Protein AF-A0A9E4R0N5-F1 (afdb_monomer)

Foldseek 3Di:
DDDDDDDDDDDDDDDDDDDDPDDDDDDDDDDDDDDDDDDDDDDDDPPPPPPPPPPPDQDQFNDADPNDTDGPCVCVPPVNVVCVVCCVVCVVVQVVQFDFDDDPRDTQDGRHHPVCVVVSCVVPPPCVPDDDDDDPDPVVDDPVRCCQCDPPPVHHDDDDDDPVNVVVVVVVCCQCVPPDPVSNVVVCVVCVVVCPDDDD

Sequence (200 aa):
PERPAVPEAGEPESEVEQASLFGGEEADASPESTEEGVEGEAESEEEIEVEEVEPVVLPDRTHEIDGYTLTREIYQNPAIMRLRTIYPTIRQVVEAGTLTVTKGGNVIATDVPWSDLPETLDNNSDRSGVNVQRYKGLGEMNADDLYDTTMDPDQRIMLRVTAEDAMAADDIFRTLMGDDVEPRRNFIRANALEVKNLDV

Radius of gyration: 32.59 Å; Cα contacts (8 Å, |Δi|>4): 79; chains: 1; bounding box: 94×64×59 Å

pLDDT: mean 72.49, std 22.33, range [28.72, 97.12]

Mean predicted aligned error: 18.68 Å

Secondary structure (DSSP, 8-state):
-PPPPPP-PPPPP----------------------------------------------SEEEEETTEEEEGGGGGSHHHHHHHHHHHHHHHHHHT-EEEEEETTEEEEEEEETTTHHHHHHHTSTTTT------SSGGGS-HHHHIIIII-TTT--PPPPPHHHHHHHHHHHHHHHSS-HHHHHHHHHHHTTT------

Structure (mmCIF, N/CA/C/O backbone):
data_AF-A0A9E4R0N5-F1
#
_entry.id   AF-A0A9E4R0N5-F1
#
loop_
_atom_site.group_PDB
_atom_site.id
_atom_site.type_symbol
_atom_site.label_atom_id
_atom_site.label_alt_id
_atom_site.label_comp_id
_atom_site.label_asym_id
_atom_site.label_entity_id
_atom_site.label_seq_id
_atom_site.pdbx_PDB_ins_code
_atom_site.Cartn_x
_atom_site.Cartn_y
_atom_site.Cartn_z
_atom_site.occupancy
_atom_site.B_iso_or_equiv
_atom_site.auth_seq_id
_atom_site.auth_comp_id
_atom_site.auth_asym_id
_atom_site.auth_atom_id
_atom_site.pdbx_PDB_model_num
ATOM 1 N N . PRO A 1 1 ? 32.926 -34.480 -17.536 1.00 47.47 1 PRO A N 1
ATOM 2 C CA . PRO A 1 1 ? 31.779 -35.057 -16.797 1.00 47.47 1 PRO A CA 1
ATOM 3 C C . PRO A 1 1 ? 30.531 -34.835 -17.648 1.00 47.47 1 PRO A C 1
ATOM 5 O O . PRO A 1 1 ? 30.193 -33.692 -17.943 1.00 47.47 1 PRO A O 1
ATOM 8 N N . GLU A 1 2 ? 29.986 -35.925 -1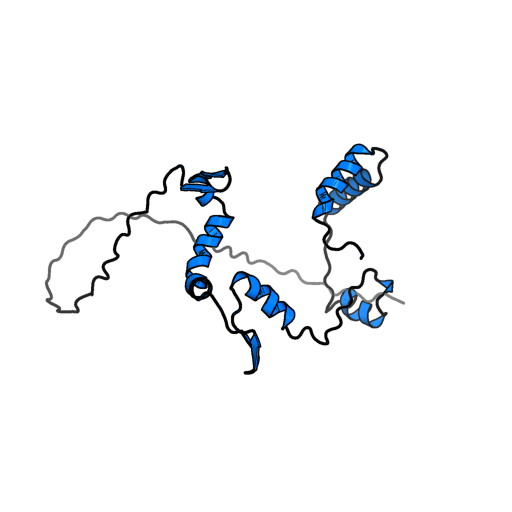8.177 1.00 45.94 2 GLU A N 1
ATOM 9 C CA . GLU A 1 2 ? 28.884 -35.941 -19.141 1.00 45.94 2 GLU A CA 1
ATOM 10 C C . GLU A 1 2 ? 27.588 -35.407 -18.508 1.00 45.94 2 GLU A C 1
ATOM 12 O O . GLU A 1 2 ? 27.301 -35.673 -17.341 1.00 45.94 2 GLU A O 1
ATOM 17 N N . ARG A 1 3 ? 26.820 -34.616 -19.269 1.00 48.31 3 ARG A N 1
ATOM 18 C CA . ARG A 1 3 ? 25.465 -34.190 -18.884 1.00 48.31 3 ARG A CA 1
ATOM 19 C C . ARG A 1 3 ? 24.544 -35.420 -18.870 1.00 48.31 3 ARG A C 1
ATOM 21 O O . ARG A 1 3 ? 24.568 -36.159 -19.854 1.00 48.31 3 ARG A O 1
ATOM 28 N N . PRO A 1 4 ? 23.708 -35.630 -17.840 1.00 56.34 4 PRO A N 1
ATOM 29 C CA . PRO A 1 4 ? 22.698 -36.678 -17.889 1.00 56.34 4 PRO A CA 1
ATOM 30 C C . PRO A 1 4 ? 21.593 -36.321 -18.897 1.00 56.34 4 PRO A C 1
ATOM 32 O O . PRO A 1 4 ? 21.272 -35.148 -19.103 1.00 56.34 4 PRO A O 1
ATOM 35 N N . ALA A 1 5 ? 21.055 -37.356 -19.543 1.00 50.50 5 ALA A N 1
ATOM 36 C CA . ALA A 1 5 ? 20.020 -37.277 -20.567 1.00 50.50 5 ALA A CA 1
ATOM 37 C C . ALA A 1 5 ? 18.679 -36.777 -20.004 1.00 50.50 5 ALA A C 1
ATOM 39 O O . ALA A 1 5 ? 18.280 -37.140 -18.898 1.00 50.50 5 ALA A O 1
ATOM 40 N N . VAL A 1 6 ? 17.985 -35.958 -20.795 1.00 55.25 6 VAL A N 1
ATOM 41 C CA . VAL A 1 6 ? 16.612 -35.503 -20.538 1.00 55.25 6 VAL A CA 1
ATOM 42 C C . VAL A 1 6 ? 15.651 -36.648 -20.888 1.00 55.25 6 VAL A C 1
ATOM 44 O O . VAL A 1 6 ? 15.811 -37.222 -21.967 1.00 55.25 6 VAL A O 1
ATOM 47 N N . PRO A 1 7 ? 14.671 -37.006 -20.037 1.00 46.44 7 PRO A N 1
ATOM 48 C CA . PRO A 1 7 ? 13.634 -37.951 -20.423 1.00 46.44 7 PRO A CA 1
ATOM 49 C C . PRO A 1 7 ? 12.642 -37.285 -21.387 1.00 46.44 7 PRO A C 1
ATOM 51 O O . PRO A 1 7 ? 12.206 -36.154 -21.179 1.00 46.44 7 PRO A O 1
ATOM 54 N N . GLU A 1 8 ? 12.320 -38.007 -22.453 1.00 46.75 8 GLU A N 1
ATOM 55 C CA . GLU A 1 8 ? 11.358 -37.652 -23.494 1.00 46.75 8 GLU A CA 1
ATOM 56 C C . GLU A 1 8 ? 9.947 -37.566 -22.881 1.00 46.75 8 GLU A C 1
ATOM 58 O O . GLU A 1 8 ? 9.421 -38.553 -22.365 1.00 46.75 8 GLU A O 1
ATOM 63 N N . ALA A 1 9 ? 9.360 -36.367 -22.865 1.00 45.97 9 ALA A N 1
ATOM 64 C CA . ALA A 1 9 ? 7.991 -36.154 -22.408 1.00 45.97 9 ALA A CA 1
ATOM 65 C C . ALA A 1 9 ? 7.027 -36.478 -23.557 1.00 45.97 9 ALA A C 1
ATOM 67 O O . ALA A 1 9 ? 7.081 -35.841 -24.608 1.00 45.97 9 ALA A O 1
ATOM 68 N N . GLY A 1 10 ? 6.175 -37.483 -23.346 1.00 39.38 10 GLY A N 1
ATOM 69 C CA . GLY A 1 10 ? 5.110 -37.861 -24.268 1.00 39.38 10 GLY A CA 1
ATOM 70 C C . GLY A 1 10 ? 4.065 -36.757 -24.429 1.00 39.38 10 GLY A C 1
ATOM 71 O O . GLY A 1 10 ? 3.748 -36.031 -23.486 1.00 39.38 10 GLY A O 1
ATOM 72 N N . GLU A 1 11 ? 3.548 -36.645 -25.647 1.00 47.78 11 GLU A N 1
ATOM 73 C CA . GLU A 1 11 ? 2.439 -35.771 -26.022 1.00 47.78 11 GLU A CA 1
ATOM 74 C C . GLU A 1 11 ? 1.161 -36.138 -25.243 1.00 47.78 11 GLU A C 1
ATOM 76 O O . GLU A 1 11 ? 0.824 -37.322 -25.161 1.00 47.78 11 GLU A O 1
ATOM 81 N N . PRO A 1 12 ? 0.402 -35.162 -24.715 1.00 42.09 12 PRO A N 1
ATOM 82 C CA . PRO A 1 12 ? -0.998 -35.383 -24.389 1.00 42.09 12 PRO A CA 1
ATOM 83 C C . PRO A 1 12 ? -1.900 -34.896 -25.532 1.00 42.09 12 PRO A C 1
ATOM 85 O O . PRO A 1 12 ? -1.935 -33.708 -25.863 1.00 42.09 12 PRO A O 1
ATOM 88 N N . GLU A 1 13 ? -2.648 -35.833 -26.116 1.00 36.06 13 GLU A N 1
ATOM 89 C CA . GLU A 1 13 ? -3.790 -35.551 -26.984 1.00 36.06 13 GLU A CA 1
ATOM 90 C C . GLU A 1 13 ? -4.977 -34.973 -26.185 1.00 36.06 13 GLU A C 1
ATOM 92 O O . GLU A 1 13 ? -5.250 -35.377 -25.057 1.00 36.06 13 GLU A O 1
ATOM 97 N N . SER A 1 14 ? -5.631 -33.999 -26.826 1.00 36.53 14 SER A N 1
ATOM 98 C CA . SER A 1 14 ? -7.010 -33.488 -26.720 1.00 36.53 14 SER A CA 1
ATOM 99 C C . SER A 1 14 ? -7.878 -33.778 -25.486 1.00 36.53 14 SER A C 1
ATOM 101 O O . SER A 1 14 ? -8.218 -34.923 -25.227 1.00 36.53 14 SER A O 1
ATOM 103 N N . GLU A 1 15 ? -8.470 -32.712 -24.932 1.00 32.78 15 GLU A N 1
ATOM 104 C CA . GLU A 1 15 ? -9.935 -32.546 -24.872 1.00 32.78 15 GLU A CA 1
ATOM 105 C C . GLU A 1 15 ? -10.286 -31.083 -24.538 1.00 32.78 15 GLU 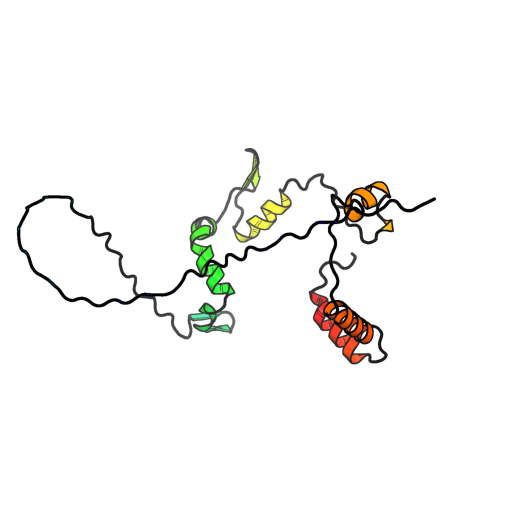A C 1
ATOM 107 O O . GLU A 1 15 ? -9.775 -30.494 -23.588 1.00 32.78 15 GLU A O 1
ATOM 112 N N . VAL A 1 16 ? -11.115 -30.465 -25.383 1.00 36.00 16 VAL A N 1
ATOM 113 C CA . VAL A 1 16 ? -11.612 -29.092 -25.229 1.00 36.00 16 VAL A CA 1
ATOM 114 C C . VAL A 1 16 ? -13.095 -29.197 -24.901 1.00 36.00 16 VAL A C 1
ATOM 116 O O . VAL A 1 16 ? -13.902 -29.394 -25.804 1.00 36.00 16 VAL A O 1
ATOM 119 N N . GLU A 1 17 ? -13.465 -29.039 -23.632 1.00 31.95 17 GLU A N 1
ATOM 120 C CA . GLU A 1 17 ? -14.854 -28.780 -23.246 1.00 31.95 17 GLU A CA 1
ATOM 121 C C . GLU A 1 17 ? -15.011 -27.301 -22.880 1.00 31.95 17 GLU A C 1
ATOM 123 O O . GLU A 1 17 ? -14.578 -26.832 -21.829 1.00 31.95 17 GLU A O 1
ATOM 128 N N . GLN A 1 18 ? -15.629 -26.548 -23.791 1.00 34.50 18 GLN A N 1
ATOM 129 C CA . GLN A 1 18 ? -16.191 -25.231 -23.513 1.00 34.50 18 GLN A CA 1
ATOM 130 C C . GLN A 1 18 ? -17.689 -25.407 -23.258 1.00 34.50 18 GLN A C 1
ATOM 132 O O . GLN A 1 18 ? -18.456 -25.637 -24.191 1.00 34.50 18 GLN A O 1
ATOM 137 N N . ALA A 1 19 ? -18.118 -25.284 -22.003 1.00 32.25 19 ALA A N 1
ATOM 138 C CA . ALA A 1 19 ? -19.531 -25.165 -21.663 1.00 32.25 19 ALA A CA 1
ATOM 139 C C . ALA A 1 19 ? -19.974 -23.702 -21.845 1.00 32.25 19 ALA A C 1
ATOM 141 O O . ALA A 1 19 ? -19.738 -22.849 -20.990 1.00 32.25 19 ALA A O 1
ATOM 142 N N . SER A 1 20 ? -20.600 -23.412 -22.987 1.00 35.44 20 SER A N 1
ATOM 143 C CA . SER A 1 20 ? -21.370 -22.190 -23.232 1.00 35.44 20 SER A CA 1
ATOM 144 C C . SER A 1 20 ? -22.826 -22.459 -22.852 1.00 35.44 20 SER A C 1
ATOM 146 O O . SER A 1 20 ? -23.528 -23.223 -23.507 1.00 35.44 20 SER A O 1
ATOM 148 N N . LEU A 1 21 ? -23.249 -21.860 -21.743 1.00 36.38 21 LEU A N 1
ATOM 149 C CA . LEU A 1 21 ? -24.599 -21.915 -21.200 1.00 36.38 21 LEU A CA 1
ATOM 150 C C . LEU A 1 21 ? -25.294 -20.598 -21.559 1.00 36.38 21 LEU A C 1
ATOM 152 O O . LEU A 1 21 ? -25.154 -19.667 -20.786 1.00 36.38 21 LEU A O 1
ATOM 156 N N . PHE A 1 22 ? -25.954 -20.476 -22.718 1.00 29.39 22 PHE A N 1
ATOM 157 C CA . PHE A 1 22 ? -27.035 -19.500 -22.978 1.00 29.39 22 PHE A CA 1
ATOM 158 C C . PHE A 1 22 ? -27.620 -19.667 -24.395 1.00 29.39 22 PHE A C 1
ATOM 160 O O . PHE A 1 22 ? -26.881 -19.716 -25.374 1.00 29.39 22 PHE A O 1
ATOM 167 N N . GLY A 1 23 ? -28.955 -19.658 -24.486 1.00 30.25 23 GLY A N 1
ATOM 168 C CA . GLY A 1 23 ? -29.749 -19.668 -25.725 1.00 30.25 23 GLY A CA 1
ATOM 169 C C . GLY A 1 23 ? -30.494 -20.997 -25.871 1.00 30.25 23 GLY A C 1
ATOM 170 O O . GLY A 1 23 ? -29.863 -22.026 -26.042 1.00 30.25 23 GLY A O 1
ATOM 171 N N . GLY A 1 24 ? -31.810 -21.098 -25.710 1.00 31.06 24 GLY A N 1
ATOM 172 C CA . GLY A 1 24 ? -32.859 -20.168 -26.109 1.00 31.06 24 GLY A CA 1
ATOM 173 C C . GLY A 1 24 ? -33.635 -20.869 -27.219 1.00 31.06 24 GLY A C 1
ATOM 174 O O . GLY A 1 24 ? -33.267 -20.735 -28.378 1.00 31.06 24 GLY A O 1
ATOM 175 N N . GLU A 1 25 ? -34.648 -21.654 -26.854 1.00 30.70 25 GLU A N 1
ATOM 176 C CA . GLU A 1 25 ? -35.517 -22.333 -27.817 1.00 30.70 25 GLU A CA 1
ATOM 177 C C . GLU A 1 25 ? -36.966 -21.926 -27.537 1.00 30.70 25 GLU A C 1
ATOM 179 O O . GLU A 1 25 ? -37.560 -22.308 -26.528 1.00 30.70 25 GLU A O 1
ATOM 184 N N . GLU A 1 26 ? -37.500 -21.083 -28.422 1.00 35.28 26 GLU A N 1
ATOM 185 C CA . GLU A 1 26 ? -38.937 -20.922 -28.609 1.00 35.28 26 GLU A CA 1
ATOM 186 C C . GLU A 1 26 ? -39.475 -22.150 -29.349 1.00 35.28 26 GLU A C 1
ATOM 188 O O . GLU A 1 26 ? -38.966 -22.510 -30.411 1.00 35.28 26 GLU A O 1
ATOM 193 N N . ALA A 1 27 ? -40.549 -22.747 -28.835 1.00 34.53 27 ALA A N 1
ATOM 194 C CA . ALA A 1 27 ? -41.421 -23.595 -29.633 1.00 34.53 27 ALA A CA 1
ATOM 195 C C . ALA A 1 27 ? -42.880 -23.391 -29.209 1.00 34.53 27 ALA A C 1
ATOM 197 O O . ALA A 1 27 ? -43.300 -23.723 -28.102 1.00 34.53 27 ALA A O 1
ATOM 198 N N . ASP A 1 28 ? -43.608 -22.803 -30.148 1.00 28.72 28 ASP A N 1
ATOM 199 C CA . ASP A 1 28 ? -45.050 -22.632 -30.253 1.00 28.72 28 ASP A CA 1
ATOM 200 C C . ASP A 1 28 ? -45.779 -23.989 -30.329 1.00 28.72 28 ASP A C 1
ATOM 202 O O . ASP A 1 28 ? -45.420 -24.836 -31.149 1.00 28.72 28 ASP A O 1
ATOM 206 N N . ALA A 1 29 ? -46.817 -24.183 -29.505 1.00 33.94 29 ALA A N 1
ATOM 207 C CA . ALA A 1 29 ? -47.946 -25.067 -29.809 1.00 33.94 29 ALA A CA 1
ATOM 208 C C . ALA A 1 29 ? -49.164 -24.753 -28.913 1.00 33.94 29 ALA A C 1
ATOM 210 O O . ALA A 1 29 ? -49.144 -24.919 -27.695 1.00 33.94 29 ALA A O 1
ATOM 211 N N . SER A 1 30 ? -50.235 -24.310 -29.568 1.00 33.94 30 SER A N 1
ATOM 212 C CA . SER A 1 30 ? -51.596 -24.073 -29.061 1.00 33.94 30 SER A CA 1
ATOM 213 C C . SER A 1 30 ? -52.390 -25.377 -28.759 1.00 33.94 30 SER A C 1
ATOM 215 O O . SER A 1 30 ? -51.904 -26.463 -29.067 1.00 33.94 30 SER A O 1
ATOM 217 N N . PRO A 1 31 ? -53.592 -25.292 -28.138 1.00 47.56 31 PRO A N 1
ATOM 218 C CA . PRO A 1 31 ? -54.002 -26.129 -27.004 1.00 47.56 31 PRO A CA 1
ATOM 219 C C . PRO A 1 31 ? -54.935 -27.296 -27.361 1.00 47.56 31 PRO A C 1
ATOM 221 O O . PRO A 1 31 ? -55.624 -27.266 -28.379 1.00 47.56 31 PRO A O 1
ATOM 224 N N . GLU A 1 32 ? -55.064 -28.260 -26.444 1.00 31.95 32 GLU A N 1
ATOM 225 C CA . GLU A 1 32 ? -56.175 -29.215 -26.449 1.00 31.95 32 GLU A CA 1
ATOM 226 C C . GLU A 1 32 ? -56.774 -29.378 -25.042 1.00 31.95 32 GLU A C 1
ATOM 228 O O . GLU A 1 32 ? -56.079 -29.527 -24.039 1.00 31.95 32 GLU A O 1
ATOM 233 N N . SER A 1 33 ? -58.098 -29.269 -24.999 1.00 35.72 33 SER A N 1
ATOM 234 C CA . SER A 1 33 ? -58.991 -29.298 -23.845 1.00 35.72 33 SER A CA 1
ATOM 235 C C . SER A 1 33 ? -59.192 -30.704 -23.285 1.00 35.72 33 SER A C 1
ATOM 237 O O . SER A 1 33 ? -59.480 -31.614 -24.058 1.00 35.72 33 SER A O 1
ATOM 239 N N . THR A 1 34 ? -59.220 -30.865 -21.960 1.00 28.75 34 THR A N 1
ATOM 240 C CA . THR A 1 34 ? -60.121 -31.814 -21.279 1.00 28.75 34 THR A CA 1
ATOM 241 C C . THR A 1 34 ? -60.352 -31.337 -19.847 1.00 28.75 34 THR A C 1
ATOM 243 O O . THR A 1 34 ? -59.414 -31.093 -19.094 1.00 28.75 34 THR A O 1
ATOM 246 N N . GLU A 1 35 ? -61.624 -31.171 -19.515 1.00 36.09 35 GLU A N 1
ATOM 247 C CA . GLU A 1 35 ? -62.148 -30.781 -18.214 1.00 36.09 35 GLU A CA 1
ATOM 248 C C . GLU A 1 35 ? -62.405 -32.061 -17.409 1.00 36.09 35 GLU A C 1
ATOM 250 O O . GLU A 1 35 ? -63.148 -32.919 -17.876 1.00 36.09 35 GLU A O 1
ATOM 255 N N . GLU A 1 36 ? -61.841 -32.193 -16.209 1.00 32.03 36 GLU A N 1
ATOM 256 C CA . GLU A 1 36 ? -62.421 -33.032 -15.155 1.00 32.03 36 GLU A CA 1
ATOM 257 C C . GLU A 1 36 ? -61.935 -32.534 -13.789 1.00 32.03 36 GLU A C 1
ATOM 259 O O . GLU A 1 36 ? -60.738 -32.416 -13.528 1.00 32.03 36 GLU A O 1
ATOM 264 N N . GLY A 1 37 ? -62.894 -32.150 -12.947 1.00 34.69 37 GLY A N 1
ATOM 265 C CA . GLY A 1 37 ? -62.654 -31.543 -11.646 1.00 34.69 37 GLY A CA 1
ATOM 266 C C . GLY A 1 37 ? -62.200 -32.544 -10.590 1.00 34.69 37 GLY A C 1
ATOM 267 O O . GLY A 1 37 ? -62.701 -33.665 -10.516 1.00 34.69 37 GLY A O 1
ATOM 268 N N . VAL A 1 38 ? -61.310 -32.082 -9.715 1.00 32.28 38 VAL A N 1
ATOM 269 C CA . VAL A 1 38 ? -61.093 -32.640 -8.380 1.00 32.28 38 VAL A CA 1
ATOM 270 C C . VAL A 1 38 ? -60.924 -31.461 -7.427 1.00 32.28 38 VAL A C 1
ATOM 272 O O . VAL A 1 38 ? -59.990 -30.674 -7.551 1.00 32.28 38 VAL A O 1
ATOM 275 N N . GLU A 1 39 ? -61.872 -31.328 -6.503 1.00 37.41 39 GLU A N 1
ATOM 276 C CA . GLU A 1 39 ? -61.795 -30.430 -5.354 1.00 37.41 39 GLU A CA 1
ATOM 277 C C . GLU A 1 39 ? -60.666 -30.911 -4.429 1.00 37.41 39 GLU A C 1
ATOM 279 O O . GLU A 1 39 ? -60.663 -32.059 -3.981 1.00 37.41 39 GLU A O 1
ATOM 284 N N . GLY A 1 40 ? -59.698 -30.036 -4.165 1.00 31.89 40 GLY A N 1
ATOM 285 C CA . GLY A 1 40 ? -58.618 -30.256 -3.211 1.00 31.89 40 GLY A CA 1
ATOM 286 C C . GLY A 1 40 ? -58.383 -28.980 -2.416 1.00 31.89 40 GLY A C 1
ATOM 287 O O . GLY A 1 40 ? -57.845 -28.011 -2.942 1.00 31.89 40 GLY A O 1
ATOM 288 N N . GLU A 1 41 ? -58.828 -28.976 -1.162 1.00 42.88 41 GLU A N 1
ATOM 289 C CA . GLU A 1 41 ? -58.464 -27.973 -0.163 1.00 42.88 41 GLU A CA 1
ATOM 290 C C . GLU A 1 41 ? -56.959 -28.082 0.130 1.00 42.88 41 GLU A C 1
ATOM 292 O O . GLU A 1 41 ? -56.498 -29.132 0.581 1.00 42.88 41 GLU A O 1
ATOM 297 N N . ALA A 1 42 ? -56.192 -27.015 -0.100 1.00 32.50 42 ALA A N 1
ATOM 298 C CA . ALA A 1 42 ? -54.845 -26.875 0.443 1.00 32.50 42 ALA A CA 1
ATOM 299 C C . ALA A 1 42 ? -54.463 -25.394 0.575 1.00 32.50 42 ALA A C 1
ATOM 301 O O . ALA A 1 42 ? -54.357 -24.679 -0.412 1.00 32.50 42 ALA A O 1
ATOM 302 N N . GLU A 1 43 ? -54.290 -25.007 1.840 1.00 35.56 43 GLU A N 1
ATOM 303 C CA . GLU A 1 43 ? -53.316 -24.045 2.364 1.00 35.56 43 GLU A CA 1
ATOM 304 C C . GLU A 1 43 ? -53.364 -22.615 1.803 1.00 35.56 43 GLU A C 1
ATOM 306 O O . GLU A 1 43 ? -52.920 -22.309 0.705 1.00 35.56 43 GLU A O 1
ATOM 311 N N . SER A 1 44 ? -53.880 -21.711 2.641 1.00 32.84 44 SER A N 1
ATOM 312 C CA . SER A 1 44 ? -53.742 -20.269 2.486 1.00 32.84 44 SER A CA 1
ATOM 313 C C . SER A 1 44 ? -52.262 -19.895 2.418 1.00 32.84 44 SER A C 1
ATOM 315 O O . SER A 1 44 ? -51.577 -19.861 3.443 1.00 32.84 44 SER A O 1
ATOM 317 N N . GLU A 1 45 ? -51.788 -19.613 1.212 1.00 35.78 45 GLU A N 1
ATOM 318 C CA . GLU A 1 45 ? -50.569 -18.856 0.979 1.00 35.78 45 GLU A CA 1
ATOM 319 C C . GLU A 1 45 ? -50.776 -17.472 1.614 1.00 35.78 45 GLU A C 1
ATOM 321 O O . GLU A 1 45 ? -51.630 -16.696 1.184 1.00 35.78 45 GLU A O 1
ATOM 326 N N . GLU A 1 46 ? -50.059 -17.178 2.702 1.00 37.69 46 GLU A N 1
ATOM 327 C CA . GLU A 1 46 ? -49.903 -15.795 3.146 1.00 37.69 46 GLU A CA 1
ATOM 328 C C . GLU A 1 46 ? -49.171 -15.057 2.022 1.00 37.69 46 GLU A C 1
ATOM 330 O O . GLU A 1 46 ? -47.960 -15.207 1.846 1.00 37.69 46 GLU A O 1
ATOM 335 N N . GLU A 1 47 ? -49.922 -14.288 1.231 1.00 33.84 47 GLU A N 1
ATOM 336 C CA . GLU A 1 47 ? -49.372 -13.261 0.355 1.00 33.84 47 GLU A CA 1
ATOM 337 C C . GLU A 1 47 ? -48.497 -12.344 1.216 1.00 33.84 47 GLU A C 1
ATOM 339 O O . GLU A 1 47 ? -48.982 -11.536 2.010 1.00 33.84 47 GLU A O 1
ATOM 344 N N . ILE A 1 48 ? -47.178 -12.489 1.080 1.00 41.66 48 ILE A N 1
ATOM 345 C CA . ILE A 1 48 ? -46.237 -11.474 1.532 1.00 41.66 48 ILE A CA 1
ATOM 346 C C . ILE A 1 48 ? -46.503 -10.274 0.631 1.00 41.66 48 ILE A C 1
ATOM 348 O O . ILE A 1 48 ? -46.055 -10.235 -0.514 1.00 41.66 48 ILE A O 1
ATOM 352 N N . GLU A 1 49 ? -47.279 -9.326 1.145 1.00 36.88 49 GLU A N 1
ATOM 353 C CA . GLU A 1 49 ? -47.517 -8.036 0.518 1.00 36.88 49 GLU A CA 1
ATOM 354 C C . GLU A 1 49 ? -46.156 -7.336 0.405 1.00 36.88 49 GLU A C 1
ATOM 356 O O . GLU A 1 49 ? -45.619 -6.775 1.363 1.00 36.88 49 GLU A O 1
ATOM 361 N N . VAL A 1 50 ? -45.522 -7.468 -0.763 1.00 48.50 50 VAL A N 1
ATOM 362 C CA . VAL A 1 50 ? -44.332 -6.697 -1.102 1.00 48.50 50 VAL A CA 1
ATOM 363 C C . VAL A 1 50 ? -44.835 -5.280 -1.294 1.00 48.50 50 VAL A C 1
ATOM 365 O O . VAL A 1 50 ? -45.338 -4.934 -2.358 1.00 48.50 50 VAL A O 1
ATOM 368 N N . GLU A 1 51 ? -44.763 -4.481 -0.231 1.00 46.56 51 GLU A N 1
ATOM 369 C CA . GLU A 1 51 ? -45.022 -3.051 -0.306 1.00 46.56 51 GLU A CA 1
ATOM 370 C C . GLU A 1 51 ? -44.073 -2.490 -1.377 1.00 46.56 51 GLU A C 1
ATOM 372 O O . GLU A 1 51 ? -42.855 -2.418 -1.179 1.00 46.56 51 GLU A O 1
ATOM 377 N N . GLU A 1 52 ? -44.613 -2.191 -2.563 1.00 47.59 52 GLU A N 1
ATOM 378 C CA . GLU A 1 52 ? -43.889 -1.520 -3.637 1.00 47.59 52 GLU A CA 1
ATOM 379 C C . GLU A 1 52 ? -43.525 -0.128 -3.128 1.00 47.59 52 GLU A C 1
ATOM 381 O O . GLU A 1 52 ? -44.275 0.839 -3.260 1.00 47.59 52 GLU A O 1
ATOM 386 N N . VAL A 1 53 ? -42.364 -0.030 -2.483 1.00 58.56 53 VAL A N 1
ATOM 387 C CA . VAL A 1 53 ? -41.812 1.248 -2.055 1.00 58.56 53 VAL A CA 1
ATOM 388 C C . VAL A 1 53 ? -41.523 2.042 -3.322 1.00 58.56 53 VAL A C 1
ATOM 390 O O . VAL A 1 53 ? -40.551 1.762 -4.030 1.00 58.56 53 VAL A O 1
ATOM 393 N N . GLU A 1 54 ? -42.383 3.020 -3.616 1.00 52.19 54 GLU A N 1
ATOM 394 C CA . GLU A 1 54 ? -42.196 3.936 -4.737 1.00 52.19 54 GLU A CA 1
ATOM 395 C C . GLU A 1 54 ? -40.750 4.460 -4.731 1.00 52.19 54 GLU A C 1
ATOM 397 O O . GLU A 1 54 ? -40.242 4.896 -3.686 1.00 52.19 54 GLU A O 1
ATOM 402 N N . PRO A 1 55 ? -40.039 4.419 -5.873 1.00 56.72 55 PRO A N 1
ATOM 403 C CA . PRO A 1 55 ? -38.662 4.870 -5.915 1.00 56.72 55 PRO A CA 1
ATOM 404 C C . PRO A 1 55 ? -38.632 6.363 -5.593 1.00 56.72 55 PRO A C 1
ATOM 406 O O . PRO A 1 55 ? -39.083 7.188 -6.386 1.00 56.72 55 PRO A O 1
ATOM 409 N N . VAL A 1 56 ? -38.077 6.709 -4.428 1.00 65.81 56 VAL A N 1
ATOM 410 C CA . VAL A 1 56 ? -37.914 8.099 -3.989 1.00 65.81 56 VAL A CA 1
ATOM 411 C C . VAL A 1 56 ? -37.204 8.884 -5.093 1.00 65.81 56 VAL A C 1
ATOM 413 O O . VAL A 1 56 ? -36.016 8.676 -5.364 1.00 65.81 56 VAL A O 1
ATOM 416 N N . VAL A 1 57 ? -37.942 9.775 -5.758 1.00 63.75 57 VAL A N 1
ATOM 417 C CA . VAL A 1 57 ? -37.405 10.614 -6.830 1.00 63.75 57 VAL A CA 1
ATOM 418 C C . VAL A 1 57 ? -36.517 11.674 -6.191 1.00 63.75 57 VAL A C 1
ATOM 420 O O . VAL A 1 57 ? -36.989 12.622 -5.568 1.00 63.75 57 VAL A O 1
ATOM 423 N N . LEU A 1 58 ? -35.206 11.485 -6.319 1.00 62.81 58 LEU A N 1
ATOM 424 C CA . LEU A 1 58 ? -34.221 12.414 -5.778 1.00 62.81 58 LEU A CA 1
ATOM 425 C C . LEU A 1 58 ? -34.234 13.726 -6.584 1.00 62.81 58 LEU A C 1
ATOM 427 O O . LEU A 1 58 ? -34.206 13.670 -7.817 1.00 62.81 58 LEU A O 1
ATOM 431 N N . PRO A 1 59 ? -34.249 14.896 -5.921 1.00 67.31 59 PRO A N 1
ATOM 432 C CA . PRO A 1 59 ? -34.229 16.188 -6.597 1.00 67.31 59 PRO A CA 1
ATOM 433 C C . PRO A 1 59 ? -32.880 16.447 -7.285 1.00 67.31 59 PRO A C 1
ATOM 435 O O . PRO A 1 59 ? -31.829 16.011 -6.808 1.00 67.31 59 PRO A O 1
ATOM 438 N N . ASP A 1 60 ? -32.904 17.227 -8.372 1.00 66.12 60 ASP A N 1
ATOM 439 C CA . ASP A 1 60 ? -31.708 17.580 -9.157 1.00 66.12 60 ASP A CA 1
ATOM 440 C C . ASP A 1 60 ? -30.654 18.344 -8.347 1.00 66.12 60 ASP A C 1
ATOM 442 O O . ASP A 1 60 ? -29.461 18.207 -8.608 1.00 66.12 60 ASP A O 1
ATOM 446 N N . ARG A 1 61 ? -31.082 19.113 -7.338 1.00 70.25 61 ARG A N 1
ATOM 447 C CA . ARG A 1 61 ? -30.221 19.681 -6.294 1.00 70.25 61 ARG A CA 1
ATOM 448 C C . ARG A 1 61 ? -30.551 18.962 -4.997 1.00 70.25 61 ARG A C 1
ATOM 450 O O . ARG A 1 61 ? -31.591 19.211 -4.396 1.00 70.25 61 ARG A O 1
ATOM 457 N N . THR A 1 62 ? -29.682 18.043 -4.606 1.00 64.12 62 THR A N 1
ATOM 458 C CA . THR A 1 62 ? -29.865 17.209 -3.422 1.00 64.12 62 THR A CA 1
ATOM 459 C C . THR A 1 62 ? -29.496 17.986 -2.157 1.00 64.12 62 THR A C 1
ATOM 461 O O . THR A 1 62 ? -30.313 18.068 -1.248 1.00 64.12 62 THR A O 1
ATOM 464 N N . HIS A 1 63 ? -28.317 18.619 -2.116 1.00 71.00 63 HIS A N 1
ATOM 465 C CA . HIS A 1 63 ? -27.844 19.408 -0.967 1.00 71.00 63 HIS A CA 1
ATOM 466 C C . HIS A 1 63 ? -26.853 20.505 -1.391 1.00 71.00 63 HIS A C 1
ATOM 468 O O . HIS A 1 63 ? -26.192 20.382 -2.421 1.00 71.00 63 HIS A O 1
ATOM 474 N N . GLU A 1 64 ? -26.724 21.559 -0.582 1.00 73.44 64 GLU A N 1
ATOM 475 C CA . GLU A 1 64 ? -25.663 22.567 -0.694 1.00 73.44 64 GLU A CA 1
ATOM 476 C C . GLU A 1 64 ? -24.797 22.500 0.568 1.00 73.44 64 GLU A C 1
ATOM 478 O O . GLU A 1 64 ? -25.302 22.684 1.674 1.00 73.44 64 GLU A O 1
ATOM 483 N N . ILE A 1 65 ? -23.514 22.175 0.407 1.00 75.06 65 ILE A N 1
ATOM 484 C CA . ILE A 1 65 ? -22.555 22.040 1.513 1.00 75.06 65 ILE A CA 1
ATOM 485 C C . ILE A 1 65 ? -21.346 22.904 1.171 1.00 75.06 65 ILE A C 1
ATOM 487 O O . ILE A 1 65 ? -20.702 22.662 0.155 1.00 75.06 65 ILE A O 1
ATOM 491 N N . ASP A 1 66 ? -21.060 23.927 1.979 1.00 71.69 66 ASP A N 1
ATOM 492 C CA . ASP A 1 66 ? -19.889 24.810 1.840 1.00 71.69 66 ASP A CA 1
ATOM 493 C C . ASP A 1 66 ? -19.643 25.347 0.411 1.00 71.69 66 ASP A C 1
ATOM 495 O O . ASP A 1 66 ? -18.510 25.435 -0.061 1.00 71.69 66 ASP A O 1
ATOM 499 N N . GLY A 1 67 ? -20.716 25.704 -0.306 1.00 77.56 67 GLY A N 1
ATOM 500 C CA . GLY A 1 67 ? -20.656 26.226 -1.679 1.00 77.56 67 GLY A CA 1
ATOM 501 C C . GLY A 1 67 ? -20.610 25.161 -2.785 1.00 77.56 67 GLY A C 1
ATOM 502 O O . GLY A 1 67 ? -20.628 25.508 -3.967 1.00 77.56 67 GLY A O 1
ATOM 503 N N . TYR A 1 68 ? -20.610 23.872 -2.437 1.00 76.44 68 TYR A N 1
ATOM 504 C CA . TYR A 1 68 ? -20.754 22.766 -3.382 1.00 76.44 68 TYR A CA 1
ATOM 505 C C . TYR A 1 68 ? -22.227 22.374 -3.528 1.00 76.44 68 TYR A C 1
ATOM 507 O O . TYR A 1 68 ? -22.915 22.123 -2.540 1.00 76.44 68 TYR A O 1
ATOM 515 N N . THR A 1 69 ? -22.713 22.287 -4.770 1.00 76.19 69 THR A N 1
ATOM 516 C CA . THR A 1 69 ? -24.056 21.764 -5.068 1.00 76.19 69 THR A CA 1
ATOM 517 C C . THR A 1 69 ? -23.958 20.269 -5.359 1.00 76.19 69 THR A C 1
ATOM 519 O O . THR A 1 69 ? -23.373 19.873 -6.365 1.00 76.19 69 THR A O 1
ATOM 522 N N . LEU A 1 70 ? -24.549 19.439 -4.500 1.00 74.75 70 LEU A N 1
ATOM 523 C CA . LEU A 1 70 ? -24.721 18.016 -4.765 1.00 74.75 70 LEU A CA 1
ATOM 524 C C . LEU A 1 70 ? -25.872 17.835 -5.751 1.00 74.75 70 LEU A C 1
ATOM 526 O O . LEU A 1 70 ? -27.018 18.173 -5.445 1.00 74.75 70 LEU A O 1
ATOM 530 N N . THR A 1 71 ? -25.558 17.308 -6.929 1.00 81.88 71 THR A N 1
ATOM 531 C CA . THR A 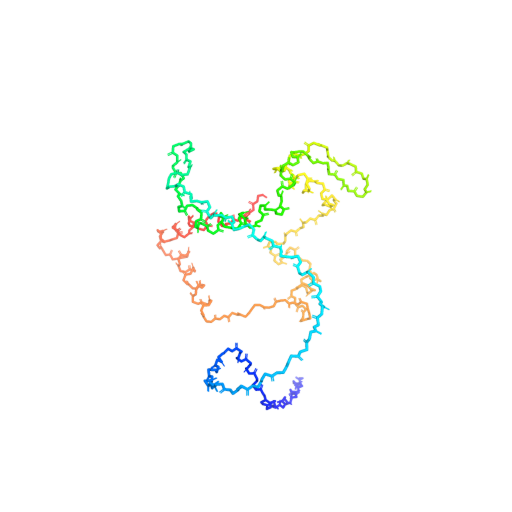1 71 ? -26.544 16.957 -7.949 1.00 81.88 71 THR A CA 1
ATOM 532 C C . THR A 1 71 ? -26.898 15.480 -7.883 1.00 81.88 71 THR A C 1
ATOM 534 O O . THR A 1 71 ? -26.155 14.665 -7.331 1.00 81.88 71 THR A O 1
ATOM 537 N N . ARG A 1 72 ? -28.012 15.106 -8.517 1.00 79.31 72 ARG A N 1
ATOM 538 C CA . ARG A 1 72 ? -28.425 13.702 -8.656 1.00 79.31 72 ARG A CA 1
ATOM 539 C C . ARG A 1 72 ? -27.340 12.806 -9.282 1.00 79.31 72 ARG A C 1
ATOM 541 O O . ARG A 1 72 ? -27.296 11.609 -9.007 1.00 79.31 72 ARG A O 1
ATOM 548 N N . GLU A 1 73 ? -26.439 13.371 -10.082 1.00 80.88 73 GLU A N 1
ATOM 549 C CA . GLU A 1 73 ? -25.317 12.651 -10.700 1.00 80.88 73 GLU A CA 1
ATOM 550 C C . GLU A 1 73 ? -24.366 12.031 -9.671 1.00 80.88 73 GLU A C 1
ATOM 552 O O . GLU A 1 73 ? -23.756 10.998 -9.944 1.00 80.88 73 GLU A O 1
ATOM 557 N N . ILE A 1 74 ? -24.286 12.578 -8.453 1.00 82.50 74 ILE A N 1
ATOM 558 C CA . ILE A 1 74 ? -23.424 12.014 -7.409 1.00 82.50 74 ILE A CA 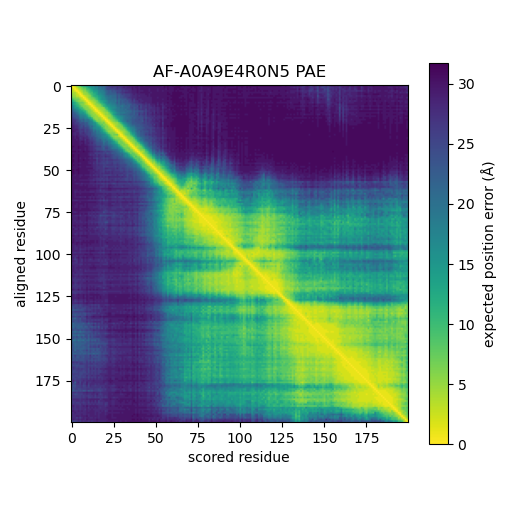1
ATOM 559 C C . ILE A 1 74 ? -23.817 10.573 -7.054 1.00 82.50 74 ILE A C 1
ATOM 561 O O . ILE A 1 74 ? -22.960 9.760 -6.716 1.00 82.50 74 ILE A O 1
ATOM 565 N N . TYR A 1 75 ? -25.097 10.221 -7.202 1.00 77.31 75 TYR A N 1
ATOM 566 C CA . TYR A 1 75 ? -25.595 8.869 -6.952 1.00 77.31 75 TYR A CA 1
ATOM 567 C C . TYR A 1 75 ? -25.157 7.855 -8.013 1.00 77.31 75 TYR A C 1
ATOM 569 O O . TYR A 1 75 ? -25.188 6.656 -7.746 1.00 77.31 75 TYR A O 1
ATOM 577 N N . GLN A 1 76 ? -24.728 8.320 -9.190 1.00 83.56 76 GLN A N 1
ATOM 578 C CA . GLN A 1 76 ? -24.145 7.476 -10.235 1.00 83.56 76 GLN A CA 1
ATOM 579 C C . GLN A 1 76 ? -22.650 7.221 -9.998 1.00 83.56 76 GLN A C 1
ATOM 581 O O . GLN A 1 76 ? -22.053 6.379 -10.666 1.00 83.56 76 GLN A O 1
ATOM 586 N N . ASN A 1 77 ? -22.022 7.923 -9.045 1.00 88.62 77 ASN A N 1
ATOM 587 C CA . ASN A 1 77 ? -20.619 7.704 -8.729 1.00 88.62 77 ASN A CA 1
ATOM 588 C C . ASN A 1 77 ? -20.422 6.291 -8.133 1.00 88.62 77 ASN A C 1
ATOM 590 O O . ASN A 1 77 ? -21.052 5.960 -7.120 1.00 88.62 77 ASN A O 1
ATOM 594 N N . PRO A 1 78 ? -19.497 5.472 -8.674 1.00 88.31 78 PRO A N 1
ATOM 595 C CA . PRO A 1 78 ? -19.244 4.119 -8.178 1.00 88.31 78 PRO A CA 1
ATOM 596 C C . PRO A 1 78 ? -18.878 4.038 -6.689 1.00 88.31 78 PRO A C 1
ATOM 598 O O . PRO A 1 78 ? -19.064 2.995 -6.062 1.00 88.31 78 PRO A O 1
ATOM 601 N N . ALA A 1 79 ? -18.316 5.099 -6.103 1.00 86.69 79 ALA A N 1
ATOM 602 C CA . ALA A 1 79 ? -18.036 5.161 -4.671 1.00 86.69 79 ALA A CA 1
ATOM 603 C C . ALA A 1 79 ? -19.327 5.273 -3.845 1.00 86.69 79 ALA A C 1
ATOM 605 O O . ALA A 1 79 ? -19.497 4.539 -2.873 1.00 86.69 79 ALA A O 1
ATOM 606 N N . ILE A 1 80 ? -20.267 6.125 -4.263 1.00 87.19 80 ILE A N 1
ATOM 607 C CA . ILE A 1 80 ? -21.554 6.312 -3.578 1.00 87.19 80 ILE A CA 1
ATOM 608 C C . ILE A 1 80 ? -22.427 5.061 -3.699 1.00 87.19 80 ILE A C 1
ATOM 610 O O . ILE A 1 80 ? -23.037 4.642 -2.717 1.00 87.19 80 ILE A O 1
ATOM 614 N N . MET A 1 81 ? -22.433 4.407 -4.863 1.00 86.38 81 MET A N 1
ATOM 615 C CA . MET A 1 81 ? -23.149 3.138 -5.045 1.00 86.38 81 MET A CA 1
ATOM 616 C C . MET A 1 81 ? -22.620 2.040 -4.109 1.00 86.38 81 MET A C 1
ATOM 618 O O . MET A 1 81 ? -23.402 1.326 -3.475 1.00 86.38 81 MET A O 1
ATOM 622 N N . ARG A 1 82 ? -21.292 1.940 -3.960 1.00 87.25 82 ARG A N 1
ATOM 623 C CA . ARG A 1 82 ? -20.662 1.009 -3.010 1.00 87.25 82 ARG A CA 1
ATOM 624 C C . ARG A 1 82 ? -21.038 1.331 -1.567 1.00 87.25 82 ARG A C 1
ATOM 626 O O . ARG A 1 82 ? -21.442 0.429 -0.837 1.00 87.25 82 ARG A O 1
ATOM 633 N N . LEU A 1 83 ? -20.983 2.604 -1.175 1.00 86.94 83 LEU A N 1
ATOM 634 C CA . LEU A 1 83 ? -21.397 3.034 0.163 1.00 86.94 83 LEU A CA 1
ATOM 635 C C . LEU A 1 83 ? -22.860 2.690 0.445 1.00 86.94 83 LEU A C 1
ATOM 637 O O . LEU A 1 83 ? -23.155 2.154 1.507 1.00 86.94 83 LEU A O 1
ATOM 641 N N . ARG A 1 84 ? -23.767 2.913 -0.513 1.00 85.50 84 ARG A N 1
ATOM 642 C CA . ARG A 1 84 ? -25.191 2.572 -0.367 1.00 85.50 84 ARG A CA 1
ATOM 643 C C . ARG A 1 84 ? -25.424 1.072 -0.179 1.00 85.50 84 ARG A C 1
ATOM 645 O O . ARG A 1 84 ? -26.360 0.696 0.514 1.00 85.50 84 ARG A O 1
ATOM 652 N N . THR A 1 85 ? -24.576 0.234 -0.770 1.00 87.81 85 THR A N 1
ATOM 653 C CA . THR A 1 85 ? -24.657 -1.229 -0.634 1.00 87.81 85 THR A CA 1
ATOM 654 C C . THR A 1 85 ? -24.147 -1.701 0.729 1.00 87.81 85 THR A C 1
ATOM 656 O O . THR A 1 85 ? -24.713 -2.613 1.318 1.00 87.81 85 THR A O 1
ATOM 659 N N . ILE A 1 86 ? -23.089 -1.071 1.250 1.00 88.62 86 ILE A N 1
ATOM 660 C CA . ILE A 1 86 ? -22.461 -1.447 2.528 1.00 88.62 86 ILE A CA 1
ATOM 661 C C . ILE A 1 86 ? -23.219 -0.860 3.726 1.00 88.62 86 ILE A C 1
ATOM 663 O O . ILE A 1 86 ? -23.279 -1.485 4.784 1.00 88.62 86 ILE A O 1
ATOM 667 N N . TYR A 1 87 ? -23.805 0.330 3.568 1.00 87.94 87 TYR A N 1
ATOM 668 C CA . TYR A 1 87 ? -24.448 1.074 4.649 1.00 87.94 87 TYR A CA 1
ATOM 669 C C . TYR A 1 87 ? -25.492 0.260 5.432 1.00 87.94 87 TYR A C 1
ATOM 671 O O . TYR A 1 87 ? -25.400 0.276 6.655 1.00 87.94 87 TYR A O 1
ATOM 679 N N . PRO A 1 88 ? -26.415 -0.510 4.814 1.00 90.06 88 PRO A N 1
ATOM 680 C CA . PRO A 1 88 ? -27.372 -1.336 5.553 1.00 90.06 88 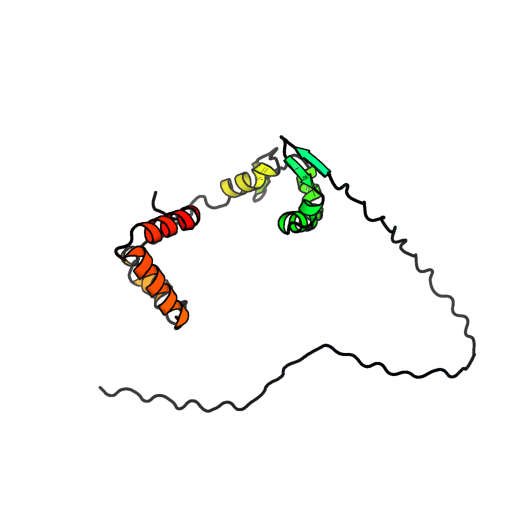PRO A CA 1
ATOM 681 C C . PRO A 1 88 ? -26.713 -2.314 6.533 1.00 90.06 88 PRO A C 1
ATOM 683 O O . PRO A 1 88 ? -27.210 -2.490 7.642 1.00 90.06 88 PRO A O 1
ATOM 686 N N . THR A 1 89 ? -25.570 -2.895 6.159 1.00 87.62 89 THR A N 1
ATOM 687 C CA . THR A 1 89 ? -24.824 -3.857 6.983 1.00 87.62 89 THR A CA 1
ATOM 688 C C . THR A 1 89 ? -24.185 -3.196 8.200 1.00 87.62 89 THR A C 1
ATOM 690 O O . THR A 1 89 ? -24.157 -3.778 9.280 1.00 87.62 89 THR A O 1
ATOM 693 N N . ILE A 1 90 ? -23.674 -1.973 8.042 1.00 86.25 90 ILE A N 1
ATOM 694 C CA . ILE A 1 90 ? -22.977 -1.249 9.117 1.00 86.25 90 ILE A CA 1
ATOM 695 C C . ILE A 1 90 ? -23.873 -0.255 9.859 1.00 86.25 90 ILE A C 1
ATOM 697 O O . ILE A 1 90 ? -23.444 0.310 10.861 1.00 86.25 90 ILE A O 1
ATOM 701 N N . ARG A 1 91 ? -25.114 -0.044 9.403 1.00 86.38 91 ARG A N 1
ATOM 702 C CA . ARG A 1 91 ? -26.040 0.967 9.929 1.00 86.38 91 ARG A CA 1
ATOM 703 C C . ARG A 1 91 ? -26.189 0.876 11.441 1.00 86.38 91 ARG A C 1
ATOM 705 O O . ARG A 1 91 ? -26.034 1.882 12.119 1.00 86.38 91 ARG A O 1
ATOM 712 N N . GLN A 1 92 ? -26.411 -0.330 11.961 1.00 83.75 92 GLN A N 1
ATOM 713 C CA . GLN A 1 92 ? -26.578 -0.563 13.398 1.00 83.75 92 GLN A CA 1
ATOM 714 C C . GLN A 1 92 ? -25.332 -0.170 14.202 1.00 83.75 92 GLN A C 1
ATOM 716 O O . GLN A 1 92 ? -25.450 0.341 15.308 1.00 83.75 92 GLN A O 1
ATOM 721 N N . VAL A 1 93 ? -24.140 -0.376 13.638 1.00 81.94 93 VAL A N 1
ATOM 722 C CA . VAL A 1 93 ? -22.863 -0.059 14.291 1.00 81.94 93 VAL A CA 1
ATOM 723 C C . VAL A 1 93 ? -22.577 1.442 14.242 1.00 81.94 93 VAL A C 1
ATOM 725 O O . VAL A 1 93 ? -22.097 2.012 15.216 1.00 81.94 93 VAL A O 1
ATOM 728 N N . VAL A 1 94 ? -22.908 2.095 13.126 1.00 82.50 94 VAL A N 1
ATOM 729 C CA . VAL A 1 94 ? -22.749 3.546 12.954 1.00 82.50 94 VAL A CA 1
ATOM 730 C C . VAL A 1 94 ? -23.747 4.316 13.826 1.00 82.50 94 VAL A C 1
ATOM 732 O O . VAL A 1 94 ? -23.379 5.306 14.452 1.00 82.50 94 VAL A O 1
ATOM 735 N N . GLU 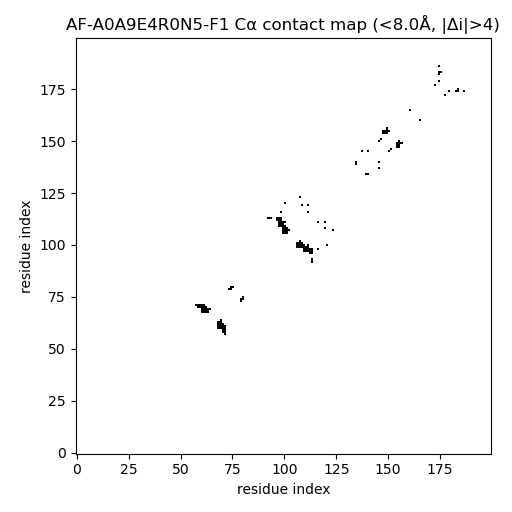A 1 95 ? -24.999 3.859 13.903 1.00 83.12 95 GLU A N 1
ATOM 736 C CA . GLU A 1 95 ? -26.057 4.485 14.710 1.00 83.12 95 GLU A CA 1
ATOM 737 C C . GLU A 1 95 ? -25.910 4.212 16.216 1.00 83.12 95 GLU A C 1
ATOM 739 O O . GLU A 1 95 ? -26.426 4.987 17.019 1.00 83.12 95 GLU A O 1
ATOM 744 N N . ALA A 1 96 ? -25.171 3.168 16.619 1.00 77.50 96 ALA A N 1
ATOM 745 C CA . ALA A 1 96 ? -24.878 2.880 18.028 1.00 77.50 96 ALA A CA 1
ATOM 746 C C . ALA A 1 96 ? -24.081 4.002 18.726 1.00 77.50 96 ALA A C 1
ATOM 748 O O . ALA A 1 96 ? -24.065 4.070 19.954 1.00 77.50 96 ALA A O 1
ATOM 749 N N . GLY A 1 97 ? -23.453 4.903 17.961 1.00 80.88 97 GLY A N 1
ATOM 750 C CA . GLY A 1 97 ? -22.763 6.090 18.463 1.00 80.88 97 GLY A CA 1
ATOM 751 C C . GLY A 1 97 ? -21.398 5.767 19.059 1.00 80.88 97 GLY A C 1
ATOM 752 O O . GLY A 1 97 ? -20.378 6.139 18.479 1.00 80.88 97 GLY A O 1
ATOM 753 N N . THR A 1 98 ? -21.373 5.064 20.192 1.00 85.56 98 THR A N 1
ATOM 754 C CA . THR A 1 98 ? -20.137 4.652 20.861 1.00 85.56 98 THR A CA 1
ATOM 755 C C . THR A 1 98 ? -20.059 3.141 21.053 1.00 85.56 98 THR A C 1
ATOM 757 O O . THR A 1 98 ? -21.052 2.453 21.290 1.00 85.56 98 THR A O 1
ATOM 760 N N . LEU A 1 99 ? -18.848 2.605 20.917 1.00 86.44 99 LEU A N 1
ATOM 761 C CA . LEU A 1 99 ? -18.561 1.176 20.946 1.00 86.44 99 LEU A CA 1
ATOM 762 C C . LEU A 1 99 ? -17.581 0.861 22.076 1.00 86.44 99 LEU A C 1
ATOM 764 O O . LEU A 1 99 ? -16.665 1.629 22.371 1.00 86.44 99 LEU A O 1
ATOM 768 N N . THR A 1 100 ? -17.764 -0.301 22.701 1.00 87.06 100 THR A N 1
ATOM 769 C CA . THR A 1 100 ? -16.803 -0.854 23.662 1.00 87.06 100 THR A CA 1
ATOM 770 C C . THR A 1 100 ? -16.010 -1.962 22.983 1.00 87.06 100 THR A C 1
ATOM 772 O O . THR A 1 100 ? -16.583 -2.945 22.514 1.00 87.06 100 THR A O 1
ATOM 775 N N . VAL A 1 101 ? -14.688 -1.813 22.928 1.00 88.25 101 VAL A N 1
ATOM 776 C CA . VAL A 1 101 ? -13.779 -2.776 22.301 1.00 88.25 101 VAL A CA 1
ATOM 777 C C . VAL A 1 101 ? -13.248 -3.728 23.367 1.00 88.25 101 VAL A C 1
ATOM 779 O O . VAL A 1 101 ? -12.642 -3.306 24.355 1.00 88.25 101 VAL A O 1
ATOM 782 N N . THR A 1 102 ? -13.451 -5.029 23.155 1.00 88.81 102 THR A N 1
ATOM 783 C CA . THR A 1 102 ? -12.951 -6.085 24.044 1.00 88.81 102 THR A CA 1
ATOM 784 C C . THR A 1 102 ? -12.085 -7.078 23.278 1.00 88.81 102 THR A C 1
ATOM 786 O O . THR A 1 102 ? -12.355 -7.389 22.119 1.00 88.81 102 THR A O 1
ATOM 789 N N . LYS A 1 103 ? -11.034 -7.591 23.924 1.00 85.06 103 LYS A N 1
ATOM 790 C CA . LYS A 1 103 ? -10.136 -8.614 23.369 1.00 85.06 103 LYS A CA 1
ATOM 791 C C . LYS A 1 103 ? -9.828 -9.648 24.434 1.00 85.06 103 LYS A C 1
ATOM 793 O O . LYS A 1 103 ? -9.357 -9.306 25.517 1.00 85.06 103 LYS A O 1
ATOM 798 N N . GLY A 1 104 ? -10.128 -10.914 24.148 1.00 81.25 104 GLY A N 1
ATOM 799 C CA . GLY A 1 104 ? -9.894 -12.016 25.090 1.00 81.25 104 GLY A CA 1
ATOM 800 C C . GLY A 1 104 ? -10.590 -11.840 26.449 1.00 81.25 104 GLY A C 1
ATOM 801 O O . GLY A 1 104 ? -10.088 -12.336 27.450 1.00 81.25 104 GLY A O 1
ATOM 802 N N . GLY A 1 105 ? -11.705 -11.100 26.501 1.00 80.81 105 GLY A N 1
ATOM 803 C CA . GLY A 1 105 ? -12.433 -10.795 27.740 1.00 80.81 105 GLY A CA 1
ATOM 804 C C . GLY A 1 105 ? -11.960 -9.544 28.492 1.00 80.81 105 GLY A C 1
ATOM 805 O O . GLY A 1 105 ? -12.621 -9.141 29.445 1.00 80.81 105 GLY A O 1
ATOM 806 N N . ASN A 1 106 ? -10.882 -8.888 28.050 1.00 84.12 106 ASN A N 1
ATOM 807 C CA . ASN A 1 106 ? -10.430 -7.616 28.612 1.00 84.12 106 ASN A CA 1
ATOM 808 C C . ASN A 1 106 ? -11.009 -6.437 27.824 1.00 84.12 106 ASN A C 1
ATOM 810 O O . ASN A 1 106 ? -10.958 -6.423 26.592 1.00 84.12 106 ASN A O 1
ATOM 814 N N . VAL A 1 107 ? -11.535 -5.439 28.538 1.00 86.00 107 VAL A N 1
ATOM 815 C CA . VAL A 1 107 ? -11.964 -4.166 27.945 1.00 86.00 107 VAL A CA 1
ATOM 816 C C . VAL A 1 107 ? -10.721 -3.344 27.626 1.00 86.00 107 VAL A C 1
ATOM 818 O O . VAL A 1 107 ? -9.938 -3.029 28.518 1.00 86.00 107 VAL A O 1
ATOM 821 N N . ILE A 1 108 ? -10.538 -3.034 26.346 1.00 84.25 108 ILE A N 1
ATOM 822 C CA . ILE A 1 108 ? -9.406 -2.255 25.839 1.00 84.25 108 ILE A CA 1
ATOM 823 C C . ILE A 1 108 ? -9.757 -0.772 25.821 1.00 84.25 108 ILE A C 1
ATOM 825 O O . ILE A 1 108 ? -8.973 0.066 26.258 1.00 84.25 108 ILE A O 1
ATOM 829 N N . ALA A 1 109 ? -10.931 -0.458 25.281 1.00 83.50 109 ALA A N 1
ATOM 830 C CA . ALA A 1 109 ? -11.403 0.901 25.115 1.00 83.50 109 ALA A CA 1
ATOM 831 C C . ALA A 1 109 ? -12.921 0.935 25.274 1.00 83.50 109 ALA A C 1
ATOM 833 O O . ALA A 1 109 ? -13.630 0.033 24.820 1.00 83.50 109 ALA A O 1
ATOM 834 N N . THR A 1 110 ? -13.396 1.995 25.910 1.00 86.06 110 THR A N 1
ATOM 835 C CA . THR A 1 110 ? -14.813 2.283 26.124 1.00 86.06 110 THR A CA 1
ATOM 836 C C . THR A 1 110 ? -15.126 3.602 25.429 1.00 86.06 110 THR A C 1
ATOM 838 O O . THR A 1 110 ? -14.246 4.451 25.305 1.00 86.06 110 THR A O 1
ATOM 841 N N . ASP A 1 111 ? -16.367 3.767 24.985 1.00 86.62 111 ASP A N 1
ATOM 842 C CA . ASP A 1 111 ? -16.869 4.993 24.361 1.00 86.62 111 ASP A CA 1
ATOM 843 C C . ASP A 1 111 ? -16.168 5.414 23.051 1.00 86.62 111 ASP A C 1
ATOM 845 O O . ASP A 1 111 ? -15.990 6.598 22.774 1.00 86.62 111 ASP A O 1
ATOM 849 N N . VAL A 1 112 ? -15.787 4.446 22.210 1.00 86.25 112 VAL A N 1
ATOM 850 C CA . VAL A 1 112 ? -15.081 4.705 20.943 1.00 86.25 112 VAL A CA 1
ATOM 851 C C . VAL A 1 112 ? -16.082 5.031 19.827 1.00 86.25 112 VAL A C 1
ATOM 853 O O . VAL A 1 112 ? -16.957 4.201 19.559 1.00 86.25 112 VAL A O 1
ATOM 856 N N . PRO A 1 113 ? -15.982 6.186 19.143 1.00 88.75 113 PRO A N 1
ATOM 857 C CA . PRO A 1 113 ? -16.831 6.481 17.993 1.00 88.75 113 PRO A CA 1
ATOM 858 C C . PRO A 1 113 ? -16.446 5.611 16.790 1.00 88.75 113 PRO A C 1
ATOM 860 O O . PRO A 1 113 ? -15.296 5.201 16.635 1.00 88.75 113 PRO A O 1
ATOM 863 N N . TRP A 1 114 ? -17.398 5.366 15.886 1.00 84.81 114 TRP A N 1
ATOM 864 C CA . TRP A 1 114 ? -17.158 4.568 14.674 1.00 84.81 114 TRP A CA 1
ATOM 865 C C . TRP A 1 114 ? -15.965 5.066 13.836 1.00 84.81 114 TRP A C 1
ATOM 867 O O . TRP A 1 114 ? -15.228 4.251 13.284 1.00 84.81 114 TRP A O 1
ATOM 877 N N . SER A 1 115 ? -15.751 6.386 13.765 1.00 86.94 115 SER A N 1
ATOM 878 C CA . SER A 1 115 ? -14.632 6.993 13.027 1.00 86.94 115 SER A CA 1
ATOM 879 C C . SER A 1 115 ? -13.263 6.555 13.542 1.00 86.94 115 SER A C 1
ATOM 881 O O . SER A 1 115 ? -12.345 6.372 12.746 1.00 86.94 115 SER A O 1
ATOM 883 N N . ASP A 1 116 ? -13.151 6.344 14.852 1.00 88.75 116 ASP A N 1
ATOM 884 C CA . ASP A 1 116 ? -11.880 6.112 15.543 1.00 88.75 116 ASP A CA 1
ATOM 885 C C . ASP A 1 116 ? -11.687 4.619 15.853 1.00 88.75 116 ASP A C 1
ATOM 887 O O . ASP A 1 116 ? -10.639 4.190 16.344 1.00 88.75 116 ASP A O 1
ATOM 891 N N . LEU A 1 117 ? -12.695 3.795 15.543 1.00 86.75 117 LEU A N 1
ATOM 892 C CA . LEU A 1 117 ? -12.657 2.350 15.721 1.00 86.75 117 LEU A CA 1
ATOM 893 C C . LEU A 1 117 ? -11.488 1.693 14.963 1.00 86.75 117 LEU A C 1
ATOM 895 O O . LEU A 1 117 ? -10.801 0.878 15.584 1.00 86.75 117 LEU A O 1
ATOM 899 N N . PRO A 1 118 ? -11.202 2.020 13.682 1.00 88.38 118 PRO A N 1
ATOM 900 C CA . PRO A 1 118 ? -10.079 1.412 12.971 1.00 88.38 118 PRO A CA 1
ATOM 901 C C . PRO A 1 118 ? -8.739 1.703 13.647 1.00 88.38 118 PRO A C 1
ATOM 903 O O . PRO A 1 118 ? -7.949 0.786 13.844 1.00 88.38 118 PRO A O 1
ATOM 906 N N . GLU A 1 119 ? -8.509 2.951 14.059 1.00 87.44 119 GLU A N 1
ATOM 907 C CA . GLU A 1 119 ? -7.283 3.354 14.754 1.00 87.44 119 GLU A CA 1
ATOM 908 C C . GLU A 1 119 ? -7.170 2.674 16.123 1.00 87.44 119 GLU A C 1
ATOM 910 O O . GLU A 1 119 ? -6.118 2.146 16.481 1.00 87.44 119 GLU A O 1
ATOM 915 N N . THR A 1 120 ? -8.274 2.602 16.869 1.00 86.56 120 THR A N 1
ATOM 916 C CA . THR A 1 120 ? -8.316 1.914 18.163 1.00 86.56 120 THR A CA 1
ATOM 917 C C . THR A 1 120 ? -7.988 0.428 18.018 1.00 86.56 120 THR A C 1
ATOM 919 O O . THR A 1 120 ? -7.236 -0.119 18.825 1.00 86.56 120 THR A O 1
ATOM 922 N N . LEU A 1 121 ? -8.514 -0.244 16.992 1.00 87.00 121 LEU A N 1
ATOM 923 C CA . LEU A 1 121 ? -8.201 -1.648 16.723 1.00 87.00 121 LEU A CA 1
ATOM 924 C C . LEU A 1 121 ? -6.747 -1.836 16.287 1.00 87.00 121 LEU A C 1
ATOM 926 O O . LEU A 1 121 ? -6.105 -2.790 16.726 1.00 87.00 121 LEU A O 1
ATOM 930 N N . ASP A 1 122 ? -6.216 -0.931 15.468 1.00 86.12 122 ASP A N 1
ATOM 931 C CA . ASP A 1 122 ? -4.843 -1.006 14.972 1.00 86.12 122 ASP A CA 1
ATOM 932 C C . ASP A 1 122 ? -3.825 -0.829 16.109 1.00 86.12 122 ASP A C 1
ATOM 934 O O . ASP A 1 122 ? -2.914 -1.646 16.261 1.00 86.12 122 ASP A O 1
ATOM 938 N N . ASN A 1 123 ? -4.051 0.153 16.986 1.00 83.94 123 ASN A N 1
ATOM 939 C CA . ASN A 1 123 ? -3.218 0.428 18.160 1.00 83.94 123 ASN A CA 1
ATOM 940 C C . ASN A 1 123 ? -3.233 -0.705 19.198 1.00 83.94 123 ASN A C 1
ATOM 942 O O . ASN A 1 123 ? -2.261 -0.886 19.927 1.00 83.94 123 ASN A O 1
ATOM 946 N N . ASN A 1 124 ? -4.322 -1.475 19.265 1.00 82.69 124 ASN A N 1
ATOM 947 C CA . ASN A 1 124 ? -4.492 -2.572 20.225 1.00 82.69 124 ASN A CA 1
ATOM 948 C C . ASN A 1 124 ? -4.396 -3.970 19.584 1.00 82.69 124 ASN A C 1
ATOM 950 O O . ASN A 1 124 ? -4.695 -4.999 20.210 1.00 82.69 124 ASN A O 1
ATOM 954 N N . SER A 1 125 ? -3.968 -4.022 18.324 1.00 78.94 125 SER A N 1
ATOM 955 C CA . SER A 1 125 ? -3.604 -5.261 17.646 1.00 78.94 125 SER A CA 1
ATOM 956 C C . SER A 1 125 ? -2.372 -5.890 18.316 1.00 78.94 125 SER A C 1
ATOM 958 O O . SER A 1 125 ? -1.570 -5.200 18.943 1.00 78.94 125 SER A O 1
ATOM 960 N N . ASP A 1 126 ? -2.189 -7.212 18.200 1.00 76.31 126 ASP A N 1
ATOM 961 C CA . ASP A 1 126 ? -1.024 -7.930 18.770 1.00 76.31 126 ASP A CA 1
ATOM 962 C C . ASP A 1 126 ? 0.298 -7.633 18.036 1.00 76.31 126 ASP A C 1
ATOM 964 O O . ASP A 1 126 ? 1.204 -8.459 17.984 1.00 76.31 126 ASP A O 1
ATOM 968 N N . ARG A 1 127 ? 0.442 -6.437 17.460 1.00 68.75 127 ARG A N 1
ATOM 969 C CA . ARG A 1 127 ? 1.711 -5.961 16.905 1.00 68.75 127 ARG A CA 1
ATOM 970 C C . ARG A 1 127 ? 2.747 -5.686 17.995 1.00 68.75 127 ARG A C 1
ATOM 972 O O . ARG A 1 127 ? 3.929 -5.552 17.687 1.00 68.75 127 ARG A O 1
ATOM 979 N N . SER A 1 128 ? 2.337 -5.635 19.266 1.00 65.31 128 SER A N 1
ATOM 980 C CA . SER A 1 128 ? 3.247 -5.539 20.406 1.00 65.31 128 SER A CA 1
ATOM 981 C C . SER A 1 128 ? 4.197 -6.743 20.436 1.00 65.31 128 SER A C 1
ATOM 983 O O . SER A 1 128 ? 3.800 -7.850 20.791 1.00 65.31 128 SER A O 1
ATOM 985 N N . GLY A 1 129 ? 5.458 -6.518 20.064 1.00 71.50 129 GLY A N 1
ATOM 986 C CA . GLY A 1 129 ? 6.511 -7.539 20.048 1.00 71.50 129 GLY A CA 1
ATOM 987 C C . GLY A 1 129 ? 6.853 -8.093 18.662 1.00 71.50 129 GLY A C 1
ATOM 988 O O . GLY A 1 129 ? 7.822 -8.840 18.546 1.00 71.50 129 GLY A O 1
ATOM 989 N N . VAL A 1 130 ? 6.126 -7.705 17.609 1.00 80.62 130 VAL A N 1
ATOM 990 C CA . VAL A 1 130 ? 6.489 -8.058 16.232 1.00 80.62 130 VAL A CA 1
ATOM 991 C C . VAL A 1 130 ? 7.472 -7.020 15.704 1.00 80.62 130 VAL A C 1
ATOM 993 O O . VAL A 1 130 ? 7.107 -5.873 15.452 1.00 80.62 130 VAL A O 1
ATOM 996 N N . ASN A 1 131 ? 8.732 -7.419 15.532 1.00 82.69 131 ASN A N 1
ATOM 997 C CA . ASN A 1 131 ? 9.704 -6.598 14.823 1.00 82.69 131 ASN A CA 1
ATOM 998 C C . ASN A 1 131 ? 9.534 -6.812 13.315 1.00 82.69 131 ASN A C 1
ATOM 1000 O O . ASN A 1 131 ?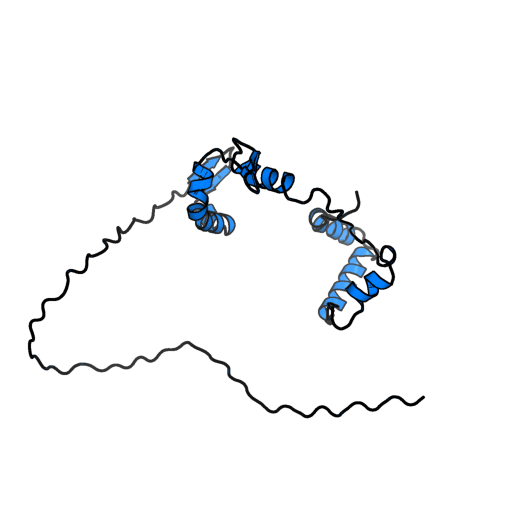 9.793 -7.905 12.812 1.00 82.69 131 ASN A O 1
ATOM 1004 N N . VAL A 1 132 ? 9.085 -5.781 12.602 1.00 85.19 132 VAL A N 1
ATOM 1005 C CA . VAL A 1 132 ? 8.927 -5.827 11.146 1.00 85.19 132 VAL A CA 1
ATOM 1006 C C . VAL A 1 132 ? 10.175 -5.233 10.507 1.00 85.19 132 VAL A C 1
ATOM 1008 O O . VAL A 1 132 ? 10.382 -4.023 10.550 1.00 85.19 132 VAL A O 1
ATOM 1011 N N . GLN A 1 133 ? 10.994 -6.083 9.890 1.00 85.44 133 GLN A N 1
ATOM 1012 C CA . GLN A 1 133 ? 12.137 -5.651 9.092 1.00 85.44 133 GLN A CA 1
ATOM 1013 C C . GLN A 1 133 ? 11.758 -5.638 7.612 1.00 85.44 133 GLN A C 1
ATOM 1015 O O . GLN A 1 133 ? 11.238 -6.617 7.078 1.00 85.44 133 GLN A O 1
ATOM 1020 N N . ARG A 1 134 ? 12.063 -4.532 6.931 1.00 87.81 134 ARG A N 1
ATOM 1021 C CA . ARG A 1 134 ? 11.941 -4.424 5.478 1.00 87.81 134 ARG A CA 1
ATOM 1022 C C . ARG A 1 134 ? 13.328 -4.488 4.853 1.00 87.81 134 ARG A C 1
ATOM 1024 O O . ARG A 1 134 ? 14.153 -3.627 5.140 1.00 87.81 134 ARG A O 1
ATOM 1031 N N . TYR A 1 135 ? 13.550 -5.469 3.985 1.00 89.06 135 TYR A N 1
ATOM 1032 C CA . TYR A 1 135 ? 14.774 -5.577 3.195 1.00 89.06 135 TYR A CA 1
ATOM 1033 C C . TYR A 1 135 ? 14.702 -4.622 2.001 1.00 89.06 135 TYR A C 1
ATOM 1035 O O . TYR A 1 135 ? 13.778 -4.712 1.189 1.00 89.06 135 TYR A O 1
ATOM 1043 N N . LYS A 1 136 ? 15.645 -3.682 1.898 1.00 89.06 136 LYS A N 1
ATOM 1044 C CA . LYS A 1 136 ? 15.711 -2.732 0.766 1.00 89.06 136 LYS A CA 1
ATOM 1045 C C . LYS A 1 136 ? 16.654 -3.197 -0.336 1.00 89.06 136 LYS A C 1
ATOM 1047 O O . LYS A 1 136 ? 16.541 -2.751 -1.476 1.00 89.06 136 LYS A O 1
ATOM 1052 N N . GLY A 1 137 ? 17.556 -4.115 -0.011 1.00 89.62 137 GLY A N 1
ATOM 1053 C CA . GLY A 1 137 ? 18.455 -4.750 -0.957 1.00 89.62 137 GLY A CA 1
ATOM 1054 C C . GLY A 1 137 ? 18.765 -6.185 -0.558 1.00 89.62 137 GLY A C 1
ATOM 1055 O O . GLY A 1 137 ? 18.647 -6.566 0.603 1.00 89.62 137 GLY A O 1
ATOM 1056 N N . LEU A 1 138 ? 19.219 -6.973 -1.534 1.00 90.19 138 LEU A N 1
ATOM 1057 C CA . LEU A 1 138 ? 19.561 -8.385 -1.325 1.00 90.19 138 LEU A CA 1
ATOM 1058 C C . LEU A 1 138 ? 20.712 -8.576 -0.321 1.00 90.19 138 LEU A C 1
ATOM 1060 O O . LEU A 1 138 ? 20.788 -9.607 0.332 1.00 90.19 138 LEU A O 1
ATOM 1064 N N . GLY A 1 139 ? 21.594 -7.581 -0.172 1.00 90.56 139 GLY A N 1
ATOM 1065 C CA . GLY A 1 139 ? 22.722 -7.629 0.767 1.00 90.56 139 GLY A CA 1
ATOM 1066 C C . GLY A 1 139 ? 22.351 -7.425 2.242 1.00 90.56 139 GLY A C 1
ATOM 1067 O O . GLY A 1 139 ? 23.223 -7.550 3.094 1.00 90.56 139 GLY A O 1
ATOM 1068 N N . GLU A 1 140 ? 21.092 -7.096 2.548 1.00 91.19 140 GLU A N 1
ATOM 1069 C CA . GLU A 1 140 ? 20.583 -7.010 3.926 1.00 91.19 140 GLU A CA 1
ATOM 1070 C C . GLU A 1 140 ? 20.112 -8.376 4.460 1.00 91.19 140 GLU A C 1
ATOM 1072 O O . GLU A 1 140 ? 19.832 -8.504 5.650 1.00 91.19 140 GLU A O 1
ATOM 1077 N N . MET A 1 141 ? 20.020 -9.387 3.587 1.00 93.12 141 MET A N 1
ATOM 1078 C CA . MET A 1 141 ? 19.589 -10.750 3.909 1.00 93.12 141 MET A CA 1
ATOM 1079 C C . MET A 1 141 ? 20.791 -11.677 4.107 1.00 93.12 141 MET A C 1
ATOM 1081 O O . MET A 1 141 ? 21.814 -11.543 3.431 1.00 93.12 141 MET A O 1
ATOM 1085 N N . ASN A 1 142 ? 20.660 -12.654 5.007 1.00 92.88 142 ASN A N 1
ATOM 1086 C CA . ASN A 1 142 ? 21.641 -13.731 5.110 1.00 92.88 142 ASN A CA 1
ATOM 1087 C C . ASN A 1 142 ? 21.488 -14.707 3.933 1.00 92.88 142 ASN A C 1
ATOM 1089 O O . ASN A 1 142 ? 20.451 -14.750 3.272 1.00 92.88 142 ASN A O 1
ATOM 1093 N N . ALA A 1 143 ? 22.523 -15.511 3.675 1.00 94.38 143 ALA A N 1
ATOM 1094 C CA . ALA A 1 143 ? 22.523 -16.455 2.556 1.00 94.38 143 ALA A CA 1
ATOM 1095 C C . ALA A 1 143 ? 21.398 -17.503 2.650 1.00 94.38 143 ALA A C 1
ATOM 1097 O O . ALA A 1 143 ? 20.763 -17.786 1.635 1.00 94.38 143 ALA A O 1
ATOM 1098 N N . ASP A 1 144 ? 21.136 -18.027 3.851 1.00 94.50 144 ASP A N 1
ATOM 1099 C CA . ASP A 1 144 ? 20.078 -19.019 4.088 1.00 94.50 144 ASP A CA 1
ATOM 1100 C C . ASP A 1 144 ? 18.688 -18.402 3.844 1.00 94.50 144 ASP A C 1
ATOM 1102 O O . ASP A 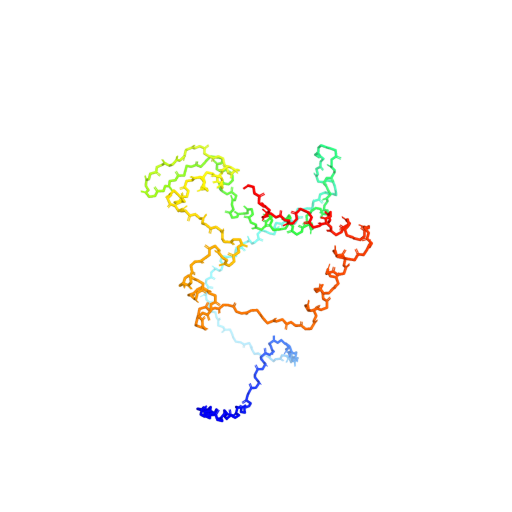1 144 ? 17.909 -18.931 3.055 1.00 94.50 144 ASP A O 1
ATOM 1106 N N . ASP A 1 145 ? 18.435 -17.203 4.389 1.00 92.75 145 ASP A N 1
ATOM 1107 C CA . ASP A 1 145 ? 17.180 -16.463 4.181 1.00 92.75 145 ASP A CA 1
ATOM 1108 C C . ASP A 1 145 ? 16.918 -16.185 2.689 1.00 92.75 145 ASP A C 1
ATOM 1110 O O . ASP A 1 145 ? 15.792 -16.313 2.204 1.00 92.75 145 ASP A O 1
ATOM 1114 N N . LEU A 1 146 ? 17.954 -15.796 1.934 1.00 94.12 146 LEU A N 1
ATOM 1115 C CA . LEU A 1 146 ? 17.842 -15.537 0.497 1.00 94.12 146 LEU A CA 1
ATOM 1116 C C . LEU A 1 146 ? 17.515 -16.815 -0.284 1.00 94.12 146 LEU A C 1
ATOM 1118 O O . LEU A 1 146 ? 16.726 -16.772 -1.233 1.00 94.12 146 LEU A O 1
ATOM 1122 N N . TYR A 1 147 ? 18.126 -17.940 0.095 1.00 94.12 147 TYR A N 1
ATOM 1123 C CA . TYR A 1 147 ? 17.854 -19.214 -0.552 1.00 94.12 147 TYR A CA 1
ATOM 1124 C C . TYR A 1 147 ? 16.402 -19.639 -0.320 1.00 94.12 147 TYR A C 1
ATOM 1126 O O . TYR A 1 147 ? 15.672 -19.821 -1.296 1.00 94.12 147 TYR A O 1
ATOM 1134 N N . ASP A 1 148 ? 15.974 -19.685 0.942 1.00 93.75 148 ASP A N 1
ATOM 1135 C CA . ASP A 1 148 ? 14.650 -20.164 1.352 1.00 93.75 148 ASP A CA 1
ATOM 1136 C C . ASP A 1 148 ? 13.512 -19.295 0.799 1.00 93.75 148 ASP A C 1
ATOM 1138 O O . ASP A 1 148 ? 12.454 -19.798 0.427 1.00 93.75 148 ASP A O 1
ATOM 1142 N N . THR A 1 149 ? 13.719 -17.976 0.718 1.00 91.62 149 THR A N 1
ATOM 1143 C CA . THR A 1 149 ? 12.665 -17.048 0.274 1.00 91.62 149 THR A CA 1
ATOM 1144 C C . THR A 1 149 ? 12.640 -16.820 -1.234 1.00 91.62 149 THR A C 1
ATOM 1146 O O . THR A 1 149 ? 11.573 -16.574 -1.796 1.00 91.62 149 THR A O 1
ATOM 1149 N N . THR A 1 150 ? 13.800 -16.841 -1.901 1.00 92.38 150 THR A N 1
ATOM 1150 C CA . THR A 1 150 ? 13.925 -16.327 -3.278 1.00 92.38 150 THR A CA 1
ATOM 1151 C C . THR A 1 150 ? 14.473 -17.352 -4.273 1.00 92.38 150 THR A C 1
ATOM 1153 O O . THR A 1 150 ? 14.123 -17.289 -5.454 1.00 92.38 150 THR A O 1
ATOM 1156 N N . MET A 1 151 ? 15.332 -18.289 -3.855 1.00 93.56 151 MET A N 1
ATOM 1157 C CA . MET A 1 151 ? 16.012 -19.202 -4.789 1.00 93.56 151 MET A CA 1
ATOM 1158 C C . MET A 1 151 ? 15.428 -20.614 -4.838 1.00 93.56 151 MET A C 1
ATOM 1160 O O . MET A 1 151 ? 15.503 -21.232 -5.908 1.00 93.56 151 MET A O 1
ATOM 1164 N N . ASP A 1 152 ? 14.855 -21.102 -3.736 1.00 96.19 152 ASP A N 1
ATOM 1165 C CA . ASP A 1 152 ? 14.276 -22.441 -3.627 1.00 96.19 152 ASP A CA 1
ATOM 1166 C C . ASP A 1 152 ? 13.189 -22.660 -4.699 1.00 96.19 152 ASP A C 1
ATOM 1168 O O . ASP A 1 152 ? 12.187 -21.945 -4.701 1.00 96.19 152 ASP A O 1
ATOM 1172 N N . PRO A 1 153 ? 13.351 -23.619 -5.634 1.00 95.62 153 PRO A N 1
ATOM 1173 C CA . PRO A 1 153 ? 12.350 -23.921 -6.654 1.00 95.62 153 PRO A CA 1
ATOM 1174 C C . PRO A 1 153 ? 10.950 -24.216 -6.117 1.00 95.62 153 PRO A C 1
ATOM 1176 O O . PRO A 1 153 ? 9.990 -23.932 -6.833 1.00 95.62 153 PRO A O 1
ATOM 1179 N N . ASP A 1 154 ? 10.843 -24.752 -4.900 1.00 94.81 154 ASP A N 1
ATOM 1180 C CA . ASP A 1 154 ? 9.567 -25.151 -4.307 1.00 94.81 154 ASP A CA 1
ATOM 1181 C C . ASP A 1 154 ? 8.834 -23.977 -3.631 1.00 94.81 154 ASP A C 1
ATOM 1183 O O . ASP A 1 154 ? 7.608 -24.005 -3.524 1.00 94.81 154 ASP A O 1
ATOM 1187 N N . GLN A 1 155 ? 9.556 -22.935 -3.197 1.00 93.12 155 GLN A N 1
ATOM 1188 C CA . GLN A 1 155 ? 8.992 -21.771 -2.489 1.00 93.12 155 GLN A CA 1
ATOM 1189 C C . GLN A 1 155 ? 9.031 -20.467 -3.301 1.00 93.12 155 GLN A C 1
ATOM 1191 O O . GLN A 1 155 ? 8.274 -19.534 -3.021 1.00 93.12 155 GLN A O 1
ATOM 1196 N N . ARG A 1 156 ? 9.906 -20.367 -4.308 1.00 95.69 156 ARG A N 1
ATOM 1197 C CA . ARG A 1 156 ? 10.121 -19.119 -5.047 1.00 95.69 156 ARG A CA 1
ATOM 1198 C C . ARG A 1 156 ? 8.932 -18.744 -5.920 1.00 95.69 156 ARG A C 1
ATOM 1200 O O . ARG A 1 156 ? 8.303 -19.574 -6.576 1.00 95.69 156 ARG A O 1
ATOM 1207 N N . ILE A 1 157 ? 8.733 -17.440 -6.054 1.00 94.50 157 ILE A N 1
ATOM 1208 C CA . ILE A 1 157 ? 7.756 -16.853 -6.969 1.00 94.50 157 ILE A CA 1
ATOM 1209 C C . ILE A 1 157 ? 8.529 -16.182 -8.106 1.00 94.50 157 ILE A C 1
ATOM 1211 O O . ILE A 1 157 ? 9.280 -15.235 -7.881 1.00 94.50 157 ILE A O 1
ATOM 1215 N N . MET A 1 158 ? 8.365 -16.676 -9.337 1.00 94.81 158 MET A N 1
ATOM 1216 C CA . MET A 1 158 ? 9.012 -16.105 -10.523 1.00 94.81 158 MET A CA 1
ATOM 1217 C C . MET A 1 158 ? 8.020 -15.290 -11.350 1.00 94.81 158 MET A C 1
ATOM 1219 O O . MET A 1 158 ? 6.909 -15.738 -11.624 1.00 94.81 158 MET A O 1
ATOM 1223 N N . LEU A 1 159 ? 8.459 -14.121 -11.809 1.00 95.00 159 LEU A N 1
ATOM 1224 C CA . LEU A 1 159 ? 7.728 -13.309 -12.775 1.00 95.00 159 LEU A CA 1
ATOM 1225 C C . LEU A 1 159 ? 8.287 -13.559 -14.181 1.00 95.00 159 LEU A C 1
ATOM 1227 O O . LEU A 1 159 ? 9.495 -13.456 -14.402 1.00 95.00 159 LEU A O 1
ATOM 1231 N N . ARG A 1 160 ? 7.414 -13.877 -15.142 1.00 95.44 160 ARG A N 1
ATOM 1232 C CA . ARG A 1 160 ? 7.794 -14.006 -16.554 1.00 95.44 160 ARG A CA 1
ATOM 1233 C C . ARG A 1 160 ? 7.685 -12.648 -17.238 1.00 95.44 160 ARG A C 1
ATOM 1235 O O . ARG A 1 160 ? 6.605 -12.076 -17.275 1.00 95.44 160 ARG A O 1
ATOM 1242 N N . VAL A 1 161 ? 8.789 -12.188 -17.816 1.00 95.62 161 VAL A N 1
ATOM 1243 C CA . VAL A 1 161 ? 8.855 -10.921 -18.556 1.00 95.62 161 VAL A CA 1
ATOM 1244 C C . VAL A 1 161 ? 8.422 -11.136 -20.007 1.00 95.62 161 VAL A C 1
ATOM 1246 O O . VAL A 1 161 ? 8.823 -12.120 -20.640 1.00 95.62 161 VAL A O 1
ATOM 1249 N N . THR A 1 162 ? 7.599 -10.226 -20.520 1.00 97.12 162 THR A N 1
ATOM 1250 C CA . THR A 1 162 ? 7.123 -10.202 -21.910 1.00 97.12 162 THR A CA 1
ATOM 1251 C C . THR A 1 162 ? 7.910 -9.201 -22.764 1.00 97.12 162 THR A C 1
ATOM 1253 O O . THR A 1 162 ? 8.753 -8.456 -22.262 1.00 97.12 162 THR A O 1
ATOM 1256 N N . ALA A 1 163 ? 7.681 -9.199 -24.081 1.00 96.19 163 ALA A N 1
ATOM 1257 C CA . ALA A 1 163 ? 8.337 -8.236 -24.967 1.00 96.19 163 ALA A CA 1
ATOM 1258 C C . ALA A 1 163 ? 7.828 -6.808 -24.706 1.00 96.19 163 ALA A C 1
ATOM 1260 O O . ALA A 1 163 ? 8.602 -5.854 -24.759 1.00 96.19 163 ALA A O 1
ATOM 1261 N N . GLU A 1 164 ? 6.548 -6.678 -24.366 1.00 96.19 164 GLU A N 1
ATOM 1262 C CA . GLU A 1 164 ? 5.887 -5.427 -24.013 1.00 96.19 164 GLU A CA 1
ATOM 1263 C C . GLU A 1 164 ? 6.514 -4.795 -22.763 1.00 96.19 164 GLU A C 1
ATOM 1265 O O . GLU A 1 164 ? 6.805 -3.599 -22.759 1.00 96.19 164 GLU A O 1
ATOM 1270 N N . ASP A 1 165 ? 6.813 -5.602 -21.740 1.00 94.94 165 ASP A N 1
ATOM 1271 C CA . ASP A 1 165 ? 7.487 -5.133 -20.522 1.00 94.94 165 ASP A CA 1
ATOM 1272 C C . ASP A 1 165 ? 8.887 -4.581 -20.823 1.00 94.94 165 ASP A C 1
ATOM 1274 O O . ASP A 1 165 ? 9.302 -3.564 -20.264 1.00 94.94 165 ASP A O 1
ATOM 1278 N N . ALA A 1 166 ? 9.622 -5.234 -21.730 1.00 94.50 166 ALA A N 1
ATOM 1279 C CA . ALA A 1 166 ? 10.952 -4.789 -22.133 1.00 94.50 166 ALA A CA 1
ATOM 1280 C C . ALA A 1 166 ? 10.905 -3.447 -22.883 1.00 94.50 166 ALA A C 1
ATOM 1282 O O . ALA A 1 166 ? 11.755 -2.588 -22.648 1.00 94.50 166 ALA A O 1
ATOM 1283 N N . MET A 1 167 ? 9.902 -3.245 -23.745 1.00 95.50 167 MET A N 1
ATOM 1284 C CA . MET A 1 167 ? 9.686 -1.965 -24.429 1.00 95.50 167 MET A CA 1
ATOM 1285 C C . MET A 1 167 ? 9.318 -0.855 -23.438 1.00 95.50 167 MET A C 1
ATOM 1287 O O . MET A 1 167 ? 9.925 0.213 -23.463 1.00 95.50 167 MET A O 1
ATOM 1291 N N . ALA A 1 168 ? 8.391 -1.128 -22.514 1.00 94.75 168 ALA A N 1
ATOM 1292 C CA . ALA A 1 168 ? 8.005 -0.173 -21.478 1.00 94.75 168 ALA A CA 1
ATOM 1293 C C . ALA A 1 168 ? 9.194 0.221 -20.583 1.00 94.75 168 ALA A C 1
ATOM 1295 O O . ALA A 1 168 ? 9.344 1.388 -20.214 1.00 94.75 168 ALA A O 1
ATOM 1296 N N . ALA A 1 169 ? 10.072 -0.734 -20.259 1.00 95.38 169 ALA A N 1
ATOM 1297 C CA . ALA A 1 169 ? 11.287 -0.463 -19.501 1.00 95.38 169 ALA A CA 1
ATOM 1298 C C . ALA A 1 169 ? 12.269 0.450 -20.260 1.00 95.38 169 ALA A C 1
ATOM 1300 O O . ALA A 1 169 ? 12.837 1.353 -19.641 1.00 95.38 169 ALA A O 1
ATOM 1301 N N . ASP A 1 170 ? 12.452 0.262 -21.574 1.00 94.50 170 ASP A N 1
ATOM 1302 C CA . ASP A 1 170 ? 13.302 1.138 -22.398 1.00 94.50 170 ASP A CA 1
ATOM 1303 C C . ASP A 1 170 ? 12.744 2.565 -22.467 1.00 94.50 170 ASP A C 1
ATOM 1305 O O . ASP A 1 170 ? 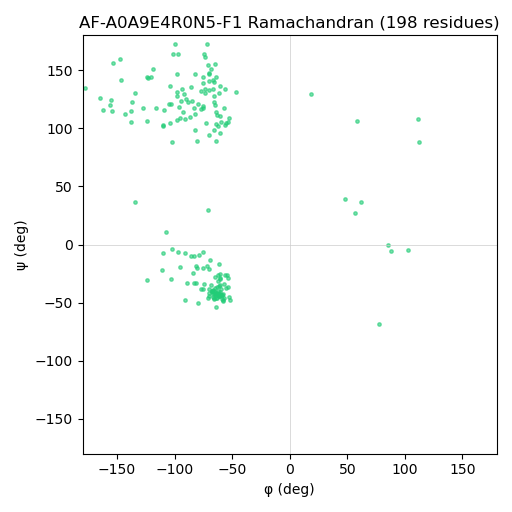13.487 3.527 -22.267 1.00 94.50 170 ASP A O 1
ATOM 1309 N N . ASP A 1 171 ? 11.429 2.720 -22.638 1.00 93.31 171 ASP A N 1
ATOM 1310 C CA . ASP A 1 171 ? 10.773 4.031 -22.665 1.00 93.31 171 ASP A CA 1
ATOM 1311 C C . ASP A 1 171 ? 10.942 4.786 -21.338 1.00 93.31 171 ASP A C 1
ATOM 1313 O O . ASP A 1 171 ? 11.280 5.980 -21.319 1.00 93.31 171 ASP A O 1
ATOM 1317 N N . ILE A 1 172 ? 10.764 4.093 -20.207 1.00 92.88 172 ILE A N 1
ATOM 1318 C CA . ILE A 1 172 ? 10.994 4.661 -18.871 1.00 92.88 172 ILE A CA 1
ATOM 1319 C C . ILE A 1 172 ? 12.470 5.028 -18.705 1.00 92.88 172 ILE A C 1
ATOM 1321 O O . ILE A 1 172 ? 12.781 6.133 -18.252 1.00 92.88 172 ILE A O 1
ATOM 1325 N N . PHE A 1 173 ? 13.388 4.141 -19.098 1.00 93.06 173 PHE A N 1
ATOM 1326 C CA . PHE A 1 173 ? 14.824 4.396 -19.031 1.00 93.06 173 PHE A CA 1
ATOM 1327 C C . PHE A 1 173 ? 15.200 5.638 -19.840 1.00 93.06 173 PHE A C 1
ATOM 1329 O O . PHE A 1 173 ? 15.872 6.533 -19.327 1.00 93.06 173 PHE A O 1
ATOM 1336 N N . ARG A 1 174 ? 14.711 5.747 -21.075 1.00 93.25 174 ARG A N 1
ATOM 1337 C CA . ARG A 1 174 ? 14.971 6.877 -21.966 1.00 93.25 174 ARG A CA 1
ATOM 1338 C C . ARG A 1 174 ? 14.378 8.177 -21.430 1.00 93.25 174 ARG A C 1
ATOM 1340 O O . ARG A 1 174 ? 15.022 9.218 -21.514 1.00 93.25 174 ARG A O 1
ATOM 1347 N N . THR A 1 175 ? 13.199 8.121 -20.819 1.00 91.81 175 THR A N 1
ATOM 1348 C CA . THR A 1 175 ? 12.559 9.283 -20.184 1.00 91.81 175 THR A CA 1
ATOM 1349 C C . THR A 1 175 ? 13.337 9.764 -18.955 1.00 91.81 175 THR A C 1
ATOM 1351 O O . THR A 1 175 ? 13.491 10.967 -18.741 1.00 91.81 175 THR A O 1
ATOM 1354 N N . LEU A 1 176 ? 13.847 8.839 -18.138 1.00 92.94 176 LEU A N 1
ATOM 1355 C CA . LEU A 1 176 ? 14.547 9.167 -16.893 1.00 92.94 176 LEU A CA 1
ATOM 1356 C C . LEU A 1 176 ? 16.025 9.518 -17.092 1.00 92.94 176 LEU A C 1
ATOM 1358 O O . LEU A 1 176 ? 16.552 10.355 -16.359 1.00 92.94 176 LEU A O 1
ATOM 1362 N N . MET A 1 177 ? 16.681 8.901 -18.073 1.00 92.50 177 MET A N 1
ATOM 1363 C CA . MET A 1 177 ? 18.121 9.021 -18.321 1.00 92.50 177 MET A CA 1
ATOM 1364 C C . MET A 1 177 ? 18.466 9.792 -19.602 1.00 92.50 177 MET A C 1
ATOM 1366 O O . MET A 1 177 ? 19.638 10.077 -19.825 1.00 92.50 177 MET A O 1
ATOM 1370 N N . GLY A 1 178 ? 17.485 10.149 -20.434 1.00 90.00 178 GLY A N 1
ATOM 1371 C CA . GLY A 1 178 ? 17.693 10.946 -21.648 1.00 90.00 178 GLY A CA 1
ATOM 1372 C C . GLY A 1 178 ? 17.960 12.423 -21.361 1.00 90.00 178 GLY A C 1
ATOM 1373 O O . GLY A 1 178 ? 17.691 12.910 -20.268 1.00 90.00 178 GLY A O 1
ATOM 1374 N N . ASP A 1 179 ? 18.473 13.158 -22.342 1.00 90.44 179 ASP A N 1
ATOM 1375 C CA . ASP A 1 179 ? 18.959 14.533 -22.139 1.00 90.44 179 ASP A CA 1
ATOM 1376 C C . ASP A 1 179 ? 17.844 15.563 -21.867 1.00 90.44 179 ASP A C 1
ATOM 1378 O O . ASP A 1 179 ? 18.087 16.615 -21.268 1.00 90.44 179 ASP A O 1
ATOM 1382 N N . ASP A 1 180 ? 16.607 15.255 -22.262 1.00 90.31 180 ASP A N 1
ATOM 1383 C CA . ASP A 1 180 ? 15.469 16.160 -22.128 1.00 90.31 180 ASP A CA 1
ATOM 1384 C C . ASP A 1 180 ? 14.961 16.246 -20.680 1.00 90.31 180 ASP A C 1
ATOM 1386 O O . ASP A 1 180 ? 14.453 15.293 -20.084 1.00 90.31 180 ASP A O 1
ATOM 1390 N N . VAL A 1 181 ? 15.050 17.448 -20.106 1.00 90.81 181 VAL A N 1
ATOM 1391 C CA . VAL A 1 181 ? 14.695 17.711 -18.701 1.00 90.81 181 VAL A CA 1
ATOM 1392 C C . VAL A 1 181 ? 13.180 17.730 -18.471 1.00 90.81 181 VAL A C 1
ATOM 1394 O O . VAL A 1 181 ? 12.710 17.343 -17.399 1.00 90.81 181 VAL A O 1
ATOM 1397 N N . GLU A 1 182 ? 12.403 18.198 -19.448 1.00 92.25 182 GLU A N 1
ATOM 1398 C CA . GLU A 1 182 ? 10.963 18.425 -19.275 1.00 92.25 182 GLU A CA 1
ATOM 1399 C C . GLU A 1 182 ? 10.144 17.121 -19.173 1.00 92.25 182 GLU A C 1
ATOM 1401 O O . GLU A 1 182 ? 9.373 16.994 -18.216 1.00 92.25 182 GLU A O 1
ATOM 1406 N N . PRO A 1 183 ? 10.346 16.103 -20.039 1.00 91.56 183 PRO A N 1
ATOM 1407 C CA . PRO A 1 183 ? 9.682 14.802 -19.898 1.00 91.56 183 PRO A CA 1
ATOM 1408 C C . PRO A 1 183 ? 10.000 14.129 -18.560 1.00 91.56 183 PRO A C 1
ATOM 1410 O O . PRO A 1 183 ? 9.098 13.666 -17.860 1.00 91.56 183 PRO A O 1
ATOM 1413 N N . ARG A 1 184 ? 11.272 14.173 -18.146 1.00 93.31 184 ARG A N 1
ATOM 1414 C CA . ARG A 1 184 ? 11.728 13.651 -16.853 1.00 93.31 184 ARG A CA 1
ATOM 1415 C C . ARG A 1 184 ? 11.018 14.326 -15.679 1.00 93.31 184 ARG A C 1
ATOM 1417 O O . ARG A 1 184 ? 10.548 13.655 -14.761 1.00 93.31 184 ARG A O 1
ATOM 1424 N N . ARG A 1 185 ? 10.921 15.660 -15.696 1.00 90.94 185 ARG A N 1
ATOM 1425 C CA . ARG A 1 185 ? 10.259 16.444 -14.641 1.00 90.94 185 ARG A CA 1
ATOM 1426 C C . ARG A 1 185 ? 8.777 16.093 -14.525 1.00 90.94 185 ARG A C 1
ATOM 1428 O O . ARG A 1 185 ? 8.276 15.953 -13.409 1.00 90.94 185 ARG A O 1
ATOM 1435 N N . ASN A 1 186 ? 8.090 15.961 -15.656 1.00 91.81 186 ASN A N 1
ATOM 1436 C CA . ASN A 1 186 ? 6.671 15.615 -15.686 1.00 91.81 186 ASN A CA 1
ATOM 1437 C C . ASN A 1 186 ? 6.432 14.195 -15.170 1.00 91.81 186 ASN A C 1
ATOM 1439 O O . ASN A 1 186 ? 5.546 14.004 -14.338 1.00 91.81 186 ASN A O 1
ATOM 1443 N N . PHE A 1 187 ? 7.280 13.239 -15.562 1.00 90.06 187 PHE A N 1
ATOM 1444 C CA . PHE A 1 187 ? 7.237 11.872 -15.047 1.00 90.06 187 PHE A CA 1
ATOM 1445 C C . PHE A 1 187 ? 7.394 11.826 -13.520 1.00 90.06 187 PHE A C 1
ATOM 1447 O O . PHE A 1 187 ? 6.576 11.217 -12.835 1.00 90.06 187 PHE A O 1
ATOM 1454 N N . ILE A 1 188 ? 8.394 12.519 -12.961 1.00 88.81 188 ILE A N 1
ATOM 1455 C CA . ILE A 1 188 ? 8.614 12.552 -11.504 1.00 88.81 188 ILE A CA 1
ATOM 1456 C C . ILE A 1 188 ? 7.408 13.161 -10.779 1.00 88.81 188 ILE A C 1
ATOM 1458 O O . ILE A 1 188 ? 6.969 12.616 -9.773 1.00 88.81 188 ILE A O 1
ATOM 1462 N N . ARG A 1 189 ? 6.844 14.269 -11.281 1.00 88.38 189 ARG A N 1
ATOM 1463 C CA . ARG A 1 189 ? 5.686 14.929 -10.649 1.00 88.38 189 ARG A CA 1
ATOM 1464 C C . ARG A 1 189 ? 4.427 14.070 -10.667 1.00 88.38 189 ARG A C 1
ATOM 1466 O O . ARG A 1 189 ? 3.728 14.040 -9.661 1.00 88.38 189 ARG A O 1
ATOM 1473 N N . ALA A 1 190 ? 4.146 13.403 -11.784 1.00 89.06 190 ALA A N 1
ATOM 1474 C CA . ALA A 1 190 ? 2.965 12.556 -11.920 1.00 89.06 190 ALA A CA 1
ATOM 1475 C C . ALA A 1 190 ? 3.005 11.368 -10.947 1.00 89.06 190 ALA A C 1
ATOM 1477 O O . ALA A 1 190 ? 2.011 11.078 -10.292 1.00 89.06 190 ALA A O 1
ATOM 1478 N N . ASN A 1 191 ? 4.175 10.743 -10.792 1.00 86.50 191 ASN A N 1
ATOM 1479 C CA . ASN A 1 191 ? 4.339 9.545 -9.966 1.00 86.50 191 ASN A CA 1
ATOM 1480 C C . ASN A 1 191 ? 4.716 9.851 -8.503 1.00 86.50 191 ASN A C 1
ATOM 1482 O O . ASN A 1 191 ? 4.740 8.948 -7.673 1.00 86.50 191 ASN A O 1
ATOM 1486 N N . ALA A 1 192 ? 4.996 11.112 -8.146 1.00 81.19 192 ALA A N 1
ATOM 1487 C CA . ALA A 1 192 ? 5.470 11.491 -6.809 1.00 81.19 192 ALA A CA 1
ATOM 1488 C C . ALA A 1 192 ? 4.522 11.078 -5.668 1.00 81.19 192 ALA A C 1
ATOM 1490 O O . ALA A 1 192 ? 4.990 10.748 -4.582 1.00 81.19 192 ALA A O 1
ATOM 1491 N N . LEU A 1 193 ? 3.205 11.092 -5.902 1.00 78.50 193 LEU A N 1
ATOM 1492 C CA . LEU A 1 193 ? 2.196 10.733 -4.894 1.00 78.50 193 LEU A CA 1
ATOM 1493 C C . LEU A 1 193 ? 1.989 9.218 -4.757 1.00 78.50 193 LEU A C 1
ATOM 1495 O O . LEU A 1 193 ? 1.445 8.757 -3.754 1.00 78.50 193 LEU A O 1
ATOM 1499 N N . GLU A 1 194 ? 2.412 8.439 -5.752 1.00 76.38 194 GLU A N 1
ATOM 1500 C CA . GLU A 1 194 ? 2.290 6.978 -5.742 1.00 76.38 194 GLU A CA 1
ATOM 1501 C C . GLU A 1 194 ? 3.395 6.325 -4.910 1.00 76.38 194 GLU A C 1
ATOM 1503 O O . GLU A 1 194 ? 3.250 5.199 -4.422 1.00 76.38 194 GLU A O 1
ATOM 1508 N N . VAL A 1 195 ? 4.492 7.050 -4.680 1.00 71.69 195 VAL A N 1
ATOM 1509 C CA . VAL A 1 195 ? 5.617 6.540 -3.911 1.00 71.69 195 VAL A CA 1
ATOM 1510 C C . VAL A 1 195 ? 5.344 6.659 -2.413 1.00 71.69 195 VAL A C 1
ATOM 1512 O O . VAL A 1 195 ? 5.705 7.626 -1.753 1.00 71.69 195 VAL A O 1
ATOM 1515 N N . LYS A 1 196 ? 4.726 5.619 -1.854 1.00 65.69 196 LYS A N 1
ATOM 1516 C CA . LYS A 1 196 ? 4.426 5.508 -0.413 1.00 65.69 196 LYS A CA 1
ATOM 1517 C C . LYS A 1 196 ? 5.621 5.090 0.450 1.00 65.69 196 LYS A C 1
ATOM 1519 O O . LYS A 1 196 ? 5.526 5.075 1.668 1.00 65.69 196 LYS A O 1
ATOM 1524 N N . ASN A 1 197 ? 6.722 4.702 -0.184 1.00 62.12 197 ASN A N 1
ATOM 1525 C CA . ASN A 1 197 ? 7.740 3.839 0.406 1.00 62.12 197 ASN A CA 1
ATOM 1526 C C . ASN A 1 197 ? 9.170 4.357 0.157 1.00 62.12 197 ASN A C 1
ATOM 1528 O O . ASN A 1 197 ? 10.070 3.546 -0.075 1.00 62.12 197 ASN A O 1
ATOM 1532 N N . LEU A 1 198 ? 9.363 5.683 0.169 1.00 60.62 198 LEU A N 1
ATOM 1533 C CA . LEU A 1 198 ? 10.689 6.310 0.190 1.00 60.62 198 LEU A CA 1
ATOM 1534 C C . LEU A 1 198 ? 11.224 6.353 1.628 1.00 60.62 198 LEU A C 1
ATOM 1536 O O . LEU A 1 198 ? 10.451 6.482 2.571 1.00 60.62 198 LEU A O 1
ATOM 1540 N N . ASP A 1 199 ? 12.537 6.219 1.772 1.00 56.22 199 ASP A N 1
ATOM 1541 C CA . ASP A 1 199 ? 13.229 6.142 3.060 1.00 56.22 199 ASP A CA 1
ATOM 1542 C C . ASP A 1 199 ? 12.947 7.348 3.986 1.00 56.22 199 ASP A C 1
ATOM 1544 O O . ASP A 1 199 ? 13.035 8.492 3.531 1.00 56.22 199 ASP A O 1
ATOM 1548 N N . VAL A 1 200 ? 12.649 7.080 5.268 1.00 51.53 200 VAL A N 1
ATOM 1549 C CA . VAL A 1 200 ? 12.613 8.046 6.390 1.00 51.53 200 VAL A CA 1
ATOM 1550 C C . VAL A 1 200 ? 13.581 7.569 7.461 1.00 51.53 200 VAL A C 1
ATOM 1552 O O . VAL A 1 200 ? 13.521 6.361 7.788 1.00 51.53 200 VAL A O 1
#

Nearest PDB structures (foldseek):
  7ugw-assembly1_D  TM=4.428E-01  e=1.245E-04  Mycobacterium tuberculosis H37Rv
  7kts-assembly1_J  TM=1.499E-01  e=3.584E+00  Homo sapiens

Solvent-accessible surface area (backbone atoms only — not comparable to full-atom values): 13784 Å² total; per-residue (Å²): 135,83,80,82,83,81,81,86,80,78,85,83,81,85,86,87,86,83,89,82,90,81,85,88,80,90,79,91,80,86,87,84,90,84,91,81,91,78,96,73,93,74,78,88,75,78,76,78,78,74,76,79,73,72,80,82,78,76,50,67,70,66,48,77,57,98,88,44,76,39,40,54,67,58,65,72,35,71,66,48,47,50,47,64,67,50,40,74,79,45,41,68,64,60,70,56,51,53,41,72,45,67,56,98,87,42,79,76,44,70,72,39,38,65,90,50,41,65,59,56,50,62,75,68,40,84,59,79,86,63,83,86,81,81,79,90,50,79,85,76,51,54,73,67,60,45,36,62,59,60,62,33,83,91,64,35,84,83,85,86,85,55,73,66,57,54,52,53,50,49,53,51,48,47,40,69,71,40,91,57,62,64,64,29,52,52,54,51,62,73,49,54,80,73,60,85,79,71,93,129